Protein AF-A0A8T3LSQ1-F1 (afdb_monomer)

Foldseek 3Di:
DDDDDDDDDDDDDDDPPPPPPPPPPDPALLCVLVVLCVVVVDDLVRLCVVLVDDSQLNNCRNVVVCVSDPDVVVNLVSQQSSCVVSVHDSVVSSVSNVVVVVCVVVCVVVVDPDPPDPPDPPPPDPPPDVVVVVVVVVVVVVVVVVVVVVVVVVVLVPQWDKAWPPPVDLEEEDQDQKDKTKTFTAAQWWKWKQKPPRDIDIDTQHRRRIDMDMDGDDAAKMKMWIWTQDPPNRDIHPPTRIGIYHHYDPPPPPDPPPPPDPDDDDD

Secondary structure (DSSP, 8-state):
--PPP------------------PPPPPHHHHHHHHHHHHT--HHHHHHHH---HHHHHHHHTT-TTSSS-HHHHHHHHHHHHHHHT--HHHHHHHHHHHHHHHHHHHHHS-SPPSP-----TT-----HHHHHHHHHHHHHHHHHHHHHHHHHHTT-----EEEESSSSEEE--SSEEEEEEE-STTPEEEEE-GGG-EEEEE--TTSEEEEEEE--SEEEEEEEEEE-TTT-PBPSS-EEEEEEEPPPP-PPPP----PPP----

Solvent-accessible surface area (backbone atoms only — not comparable to full-atom values): 16013 Å² total; per-residue (Å²): 143,84,85,86,83,90,80,90,82,90,87,82,83,85,80,82,80,73,75,91,79,78,78,70,77,75,76,53,65,12,55,53,49,46,54,36,34,56,75,69,70,54,55,60,68,58,48,18,70,75,71,70,47,58,48,74,52,55,49,28,47,34,72,60,39,67,83,81,43,70,61,70,72,55,44,54,51,50,53,35,52,49,24,54,72,56,73,45,65,38,66,64,52,53,49,53,47,48,51,52,56,50,46,55,57,47,50,63,61,68,76,46,79,79,67,86,75,85,72,65,91,61,80,85,61,83,71,87,42,73,66,53,54,53,51,48,50,52,51,50,50,49,49,50,50,54,50,47,51,49,54,51,53,53,62,70,62,64,72,43,59,67,49,67,58,32,61,80,46,56,68,42,80,45,91,50,62,57,48,63,45,28,28,42,36,42,54,48,12,39,35,41,34,37,38,64,93,74,43,77,47,77,46,61,18,37,85,88,7,47,33,70,49,78,45,79,45,60,82,37,82,31,52,33,42,34,35,29,29,34,67,86,78,65,48,67,32,80,79,59,47,67,37,38,41,32,16,69,77,80,79,75,74,79,71,79,80,79,78,77,75,78,83,80,84,80,132

Mean predicted aligned error: 20.6 Å

Nearest PDB structures (foldseek):
  2yn3-assembly3_D  TM=8.734E-01  e=2.478E-04  Salmonella enterica subsp. enterica serovar Typhimurium str. LT2
  2yn3-assembly1_C  TM=8.116E-01  e=1.408E-03  Salmonella enterica subsp. enterica serovar Typhimurium str. LT2
  2yn3-assembly1_A  TM=8.166E-01  e=1.685E-03  Salmonella enterica subsp. enterica serovar Typhimurium str. LT2
  2yn5-assembly1_B  TM=8.141E-01  e=1.326E-03  Salmonella enterica subsp. enterica serovar Typhimurium str. LT2
  1t0p-assembly1_B  TM=6.242E-01  e=1.456E-02  Homo sapiens

Structure (mmCIF, N/CA/C/O backbone):
data_AF-A0A8T3LSQ1-F1
#
_entry.id   AF-A0A8T3LSQ1-F1
#
loop_
_atom_site.group_PDB
_atom_site.id
_atom_site.type_symbol
_atom_site.label_atom_id
_atom_site.label_alt_id
_atom_site.label_comp_id
_atom_site.label_asym_id
_atom_site.label_entity_id
_atom_site.label_seq_id
_atom_site.pdbx_PDB_ins_code
_atom_site.Cartn_x
_atom_site.Cartn_y
_atom_site.Cartn_z
_atom_site.occupancy
_atom_site.B_iso_or_equiv
_atom_site.auth_seq_id
_atom_site.auth_comp_id
_atom_site.auth_asym_id
_atom_site.auth_atom_id
_atom_site.pdbx_PDB_model_num
ATOM 1 N N . MET A 1 1 ? 74.981 57.215 -59.365 1.00 42.38 1 MET A N 1
ATOM 2 C CA . MET A 1 1 ? 75.296 55.789 -59.595 1.00 42.38 1 MET A CA 1
ATOM 3 C C . MET A 1 1 ? 73.975 55.065 -59.788 1.00 42.38 1 MET A C 1
ATOM 5 O O . MET A 1 1 ? 73.299 54.806 -58.805 1.00 42.38 1 MET A O 1
ATOM 9 N N . THR A 1 2 ? 73.555 54.828 -61.031 1.00 39.81 2 THR A N 1
ATOM 10 C CA . THR A 1 2 ? 72.230 54.256 -61.331 1.00 39.81 2 THR A CA 1
ATOM 11 C C . THR A 1 2 ? 72.430 53.139 -62.347 1.00 39.81 2 THR A C 1
ATOM 13 O O . THR A 1 2 ? 72.949 53.373 -63.438 1.00 39.81 2 THR A O 1
ATOM 16 N N . ALA A 1 3 ? 72.149 51.910 -61.914 1.00 47.56 3 ALA A N 1
ATOM 17 C CA . ALA A 1 3 ? 72.541 50.678 -62.583 1.00 47.56 3 ALA A CA 1
ATOM 18 C C . ALA A 1 3 ? 71.532 50.228 -63.646 1.00 47.56 3 ALA A C 1
ATOM 20 O O . ALA A 1 3 ? 70.349 50.560 -63.618 1.00 47.56 3 ALA A O 1
ATOM 21 N N . ARG A 1 4 ? 72.089 49.488 -64.603 1.00 47.72 4 ARG A N 1
ATOM 22 C CA . ARG A 1 4 ? 71.548 49.115 -65.904 1.00 47.72 4 ARG A CA 1
ATOM 23 C C . ARG A 1 4 ? 70.429 48.072 -65.870 1.00 47.72 4 ARG A C 1
ATOM 25 O O . ARG A 1 4 ? 70.308 47.236 -64.987 1.00 47.72 4 ARG A O 1
ATOM 32 N N . HIS A 1 5 ? 69.697 48.173 -66.965 1.00 45.03 5 HIS A N 1
ATOM 33 C CA . HIS A 1 5 ? 68.611 47.398 -67.537 1.00 45.03 5 HIS A CA 1
ATOM 34 C C . HIS A 1 5 ? 69.050 46.041 -68.146 1.00 45.03 5 HIS A C 1
ATOM 36 O O . HIS A 1 5 ? 70.221 45.885 -68.492 1.00 45.03 5 HIS A O 1
ATOM 42 N N . GLN A 1 6 ? 68.041 45.184 -68.413 1.00 48.50 6 GLN A N 1
ATOM 43 C CA . GLN A 1 6 ? 67.985 43.941 -69.228 1.00 48.50 6 GLN A CA 1
ATOM 44 C C . GLN A 1 6 ? 68.276 42.616 -68.475 1.00 48.50 6 GLN A C 1
ATOM 46 O O . GLN A 1 6 ? 69.183 42.578 -67.660 1.00 48.50 6 GLN A O 1
ATOM 51 N N . LEU A 1 7 ? 67.625 41.456 -68.686 1.00 46.00 7 LEU A N 1
ATOM 52 C CA . LEU A 1 7 ? 66.561 40.975 -69.591 1.00 46.00 7 LEU A CA 1
ATOM 53 C C . LEU A 1 7 ? 66.024 39.620 -69.045 1.00 46.00 7 LEU A C 1
ATOM 55 O O . LEU A 1 7 ? 66.806 38.780 -68.621 1.00 46.00 7 LEU A O 1
ATOM 59 N N . ARG A 1 8 ? 64.697 39.428 -69.116 1.00 40.84 8 ARG A N 1
ATOM 60 C CA . ARG A 1 8 ? 63.955 38.267 -69.675 1.00 40.84 8 ARG A CA 1
ATOM 61 C C . ARG A 1 8 ? 64.495 36.836 -69.445 1.00 40.84 8 ARG A C 1
ATOM 63 O O . ARG A 1 8 ? 65.536 36.476 -69.968 1.00 40.84 8 ARG A O 1
ATOM 70 N N . ILE A 1 9 ? 63.661 35.977 -68.847 1.00 51.84 9 ILE A N 1
ATOM 71 C CA . ILE A 1 9 ? 62.995 34.798 -69.457 1.00 51.84 9 ILE A CA 1
ATOM 72 C C . ILE A 1 9 ? 62.109 34.173 -68.369 1.00 51.84 9 ILE A C 1
ATOM 74 O O . ILE A 1 9 ? 62.581 33.748 -67.318 1.00 51.84 9 ILE A O 1
ATOM 78 N N . GLY A 1 10 ? 60.800 34.141 -68.621 1.00 45.06 10 GLY A N 1
ATOM 79 C CA . GLY A 1 10 ? 59.872 33.344 -67.832 1.00 45.06 10 GLY A CA 1
ATOM 80 C C . GLY A 1 10 ? 60.080 31.863 -68.123 1.00 45.06 10 GLY A C 1
ATOM 81 O O . GLY A 1 10 ? 60.212 31.486 -69.285 1.00 45.06 10 GLY A O 1
ATOM 82 N N . ASN A 1 11 ? 60.058 31.030 -67.085 1.00 46.19 11 ASN A N 1
ATOM 83 C CA . ASN A 1 11 ? 59.952 29.590 -67.263 1.00 46.19 11 ASN A CA 1
ATOM 84 C C . ASN A 1 11 ? 58.723 29.073 -66.514 1.00 46.19 11 ASN A C 1
ATOM 86 O O . ASN A 1 11 ? 58.686 28.963 -65.289 1.00 46.19 11 ASN A O 1
ATOM 90 N N . ARG A 1 12 ? 57.675 28.840 -67.301 1.00 45.22 12 ARG A N 1
ATOM 91 C CA . ARG A 1 12 ? 56.370 28.318 -66.916 1.00 45.22 12 ARG A CA 1
ATOM 92 C C . ARG A 1 12 ? 56.323 26.860 -67.390 1.00 45.22 12 ARG A C 1
ATOM 94 O O . ARG A 1 12 ? 56.417 26.627 -68.585 1.00 45.22 12 ARG A O 1
ATOM 101 N N . ARG A 1 13 ? 56.059 25.951 -66.440 1.00 45.72 13 ARG A N 1
ATOM 102 C CA . ARG A 1 13 ? 55.540 24.569 -66.577 1.00 45.72 13 ARG A CA 1
ATOM 103 C C . ARG A 1 13 ? 56.467 23.480 -67.142 1.00 45.72 13 ARG A C 1
ATOM 105 O O . ARG A 1 13 ? 56.628 23.359 -68.343 1.00 45.72 13 ARG A O 1
ATOM 112 N N . LEU A 1 14 ? 56.842 22.560 -66.251 1.00 55.62 14 LEU A N 1
ATOM 113 C CA . LEU A 1 14 ? 56.650 21.108 -66.394 1.00 55.62 14 LEU A CA 1
ATOM 114 C C . LEU A 1 14 ? 56.221 20.635 -64.985 1.00 55.62 14 LEU A C 1
ATOM 116 O O . LEU A 1 14 ? 57.032 20.588 -64.073 1.00 55.62 14 LEU A O 1
ATOM 120 N N . GLY A 1 15 ? 54.942 20.461 -64.659 1.00 41.44 15 GLY A N 1
ATOM 121 C CA . GLY A 1 15 ? 54.033 19.595 -65.395 1.00 41.44 15 GLY A CA 1
ATOM 122 C C . GLY A 1 15 ? 54.422 18.124 -65.228 1.00 41.44 15 GLY A C 1
ATOM 123 O O . GLY A 1 15 ? 54.352 17.384 -66.196 1.00 41.44 15 GLY A O 1
ATOM 124 N N . ARG A 1 16 ? 54.886 17.695 -64.042 1.00 48.12 16 ARG A N 1
ATOM 125 C CA . ARG A 1 16 ? 54.907 16.266 -63.708 1.00 48.12 16 ARG A CA 1
ATOM 126 C C . ARG A 1 16 ? 53.497 15.878 -63.280 1.00 48.12 16 ARG A C 1
ATOM 128 O O . ARG A 1 16 ? 53.179 15.835 -62.096 1.00 48.12 16 ARG A O 1
ATOM 135 N N . ASP A 1 17 ? 52.673 15.679 -64.296 1.00 46.66 17 ASP A N 1
ATOM 136 C CA . ASP A 1 17 ? 51.420 14.946 -64.243 1.00 46.66 17 ASP A CA 1
ATOM 137 C C . ASP A 1 17 ? 51.727 13.528 -63.740 1.00 46.66 17 ASP A C 1
ATOM 139 O O . ASP A 1 17 ? 52.097 12.630 -64.493 1.00 46.66 17 ASP A O 1
ATOM 143 N N . ARG A 1 18 ? 51.712 13.354 -62.416 1.00 48.84 18 ARG A N 1
ATOM 144 C CA . ARG A 1 18 ? 51.461 12.045 -61.823 1.00 48.84 18 ARG A CA 1
ATOM 145 C C . ARG A 1 18 ? 49.955 11.954 -61.699 1.00 48.84 18 ARG A C 1
ATOM 147 O O . ARG A 1 18 ? 49.401 12.278 -60.654 1.00 48.84 18 ARG A O 1
ATOM 154 N N . SER A 1 19 ? 49.326 11.569 -62.801 1.00 44.84 19 SER A N 1
ATOM 155 C CA . SER A 1 19 ? 47.993 10.989 -62.797 1.00 44.84 19 SER A CA 1
ATOM 156 C C . SER A 1 19 ? 47.925 9.942 -61.674 1.00 44.84 19 SER A C 1
ATOM 158 O O . SER A 1 19 ? 48.693 8.978 -61.711 1.00 44.84 19 SER A O 1
ATOM 160 N N . PRO A 1 20 ? 47.080 10.121 -60.644 1.00 45.84 20 PRO A N 1
ATOM 161 C CA . PRO A 1 20 ? 46.843 9.097 -59.639 1.00 45.84 20 PRO A CA 1
ATOM 162 C C . PRO A 1 20 ? 45.856 8.086 -60.234 1.00 45.84 20 PRO A C 1
ATOM 164 O O . PRO A 1 20 ? 44.673 8.096 -59.918 1.00 45.84 20 PRO A O 1
ATOM 167 N N . ILE A 1 21 ? 46.325 7.266 -61.173 1.00 50.22 21 ILE A N 1
ATOM 168 C CA . ILE A 1 21 ? 45.521 6.231 -61.832 1.00 50.22 21 ILE A CA 1
ATOM 169 C C . ILE A 1 21 ? 46.305 4.921 -61.747 1.00 50.22 21 ILE A C 1
ATOM 171 O O . ILE A 1 21 ? 46.842 4.464 -62.741 1.00 50.22 21 ILE A O 1
ATOM 175 N N . ASP A 1 22 ? 46.475 4.414 -60.524 1.00 42.81 22 ASP A N 1
ATOM 176 C CA . ASP A 1 22 ? 46.788 2.997 -60.241 1.00 42.81 22 ASP A CA 1
ATOM 177 C C . ASP A 1 22 ? 46.666 2.675 -58.736 1.00 42.81 22 ASP A C 1
ATOM 179 O O . ASP A 1 22 ? 47.344 1.806 -58.190 1.00 42.81 22 ASP A O 1
ATOM 183 N N . ALA A 1 23 ? 45.772 3.367 -58.021 1.00 44.09 23 ALA A N 1
ATOM 184 C CA . ALA A 1 23 ? 45.286 2.842 -56.752 1.00 44.09 23 ALA A CA 1
ATOM 185 C C . ALA A 1 23 ? 44.189 1.830 -57.092 1.00 44.09 23 ALA A C 1
ATOM 187 O O . ALA A 1 23 ? 43.014 2.188 -57.173 1.00 44.09 23 ALA A O 1
ATOM 188 N N . THR A 1 24 ? 44.571 0.576 -57.353 1.00 45.19 24 THR A N 1
ATOM 189 C CA . THR A 1 24 ? 43.626 -0.543 -57.252 1.00 45.19 24 THR A CA 1
ATOM 190 C C . THR A 1 24 ? 42.880 -0.355 -55.932 1.00 45.19 24 THR A C 1
ATOM 192 O O . THR A 1 24 ? 43.559 -0.190 -54.912 1.00 45.19 24 THR A O 1
ATOM 195 N N . PRO A 1 25 ? 41.536 -0.288 -55.918 1.00 55.34 25 PRO A N 1
ATOM 196 C CA . PRO A 1 25 ? 40.809 -0.101 -54.673 1.00 55.34 25 PRO A CA 1
ATOM 197 C C . PRO A 1 25 ? 41.255 -1.211 -53.728 1.00 55.34 25 PRO A C 1
ATOM 199 O O . PRO A 1 25 ? 41.135 -2.392 -54.060 1.00 55.34 25 PRO A O 1
ATOM 202 N N . ALA A 1 26 ? 41.864 -0.831 -52.603 1.00 69.06 26 ALA A N 1
ATOM 203 C CA . ALA A 1 26 ? 42.212 -1.789 -51.572 1.00 69.06 26 ALA A CA 1
ATOM 204 C C . ALA A 1 26 ? 40.921 -2.535 -51.228 1.00 69.06 26 ALA A C 1
ATOM 206 O O . ALA A 1 26 ? 39.911 -1.898 -50.928 1.00 69.06 26 ALA A O 1
ATOM 207 N N . THR A 1 27 ? 40.930 -3.863 -51.368 1.00 82.88 27 THR A N 1
ATOM 208 C CA . THR A 1 27 ? 39.755 -4.692 -51.090 1.00 82.88 27 THR A CA 1
ATOM 209 C C . THR A 1 27 ? 39.221 -4.327 -49.703 1.00 82.88 27 THR A C 1
ATOM 211 O O . THR A 1 27 ? 40.030 -4.192 -48.784 1.00 82.88 27 THR A O 1
ATOM 214 N N . PRO A 1 28 ? 37.911 -4.145 -49.507 1.00 88.81 28 PRO A N 1
ATOM 215 C CA . PRO A 1 28 ? 37.373 -3.870 -48.185 1.00 88.81 28 PRO A CA 1
ATOM 216 C C . PRO A 1 28 ? 37.751 -4.961 -47.176 1.00 88.81 28 PRO A C 1
ATOM 218 O O . PRO A 1 28 ? 37.919 -6.140 -47.528 1.00 88.81 28 PRO A O 1
ATOM 221 N N . VAL A 1 29 ? 37.896 -4.587 -45.907 1.00 92.38 29 VAL A N 1
ATOM 222 C CA . VAL A 1 29 ? 38.217 -5.531 -44.826 1.00 92.38 29 VAL A CA 1
ATOM 223 C C . VAL A 1 29 ? 37.175 -6.648 -44.745 1.00 92.38 29 VAL A C 1
ATOM 225 O O . VAL A 1 29 ? 37.555 -7.816 -44.644 1.00 92.38 29 VAL A O 1
ATOM 228 N N . GLY A 1 30 ? 35.886 -6.320 -44.867 1.00 93.12 30 GLY A N 1
ATOM 229 C CA . GLY A 1 30 ? 34.806 -7.309 -44.835 1.00 93.12 30 GLY A CA 1
ATOM 230 C C . GLY A 1 30 ? 34.882 -8.342 -45.964 1.00 93.12 30 GLY A C 1
ATOM 231 O O . GLY A 1 30 ? 34.850 -9.545 -45.707 1.00 93.12 30 GLY A O 1
ATOM 232 N N . GLU A 1 31 ? 35.129 -7.895 -47.197 1.00 93.44 31 GLU A N 1
ATOM 233 C CA . GLU A 1 31 ? 35.309 -8.789 -48.350 1.00 93.44 31 GLU A CA 1
ATOM 234 C C . GLU A 1 31 ? 36.553 -9.680 -48.181 1.00 93.44 31 GLU A C 1
ATOM 236 O O . GLU A 1 31 ? 36.535 -10.871 -48.495 1.00 93.44 31 GLU A O 1
ATOM 241 N N . THR A 1 32 ? 37.629 -9.138 -47.600 1.00 94.38 32 THR A N 1
ATOM 242 C CA . THR A 1 32 ? 38.846 -9.908 -47.294 1.00 94.38 32 THR A CA 1
ATOM 243 C C . THR A 1 32 ? 38.564 -11.033 -46.290 1.00 94.38 32 THR A C 1
ATOM 245 O O . THR A 1 32 ? 39.045 -12.156 -46.466 1.00 94.38 32 THR A O 1
ATOM 248 N N . LEU A 1 33 ? 37.766 -10.755 -45.253 1.00 96.44 33 LEU A N 1
ATOM 249 C CA . LEU A 1 33 ? 37.340 -11.747 -44.262 1.00 96.44 33 LEU A CA 1
ATOM 250 C C . LEU A 1 33 ? 36.457 -12.828 -44.888 1.00 96.44 33 LEU A C 1
ATOM 252 O O . LEU A 1 33 ? 36.704 -14.015 -44.668 1.00 96.44 33 LEU A O 1
ATOM 256 N N . GLN A 1 34 ? 35.478 -12.430 -45.700 1.00 96.50 34 GLN A N 1
ATOM 257 C CA . GLN A 1 34 ? 34.565 -13.351 -46.374 1.00 96.50 34 GLN A CA 1
ATOM 258 C C . GLN A 1 34 ? 35.327 -14.314 -47.291 1.00 96.50 34 GLN A C 1
ATOM 260 O O . GLN A 1 34 ? 35.194 -15.533 -47.171 1.00 96.50 34 GLN A O 1
ATOM 265 N N . LEU A 1 35 ? 36.215 -13.784 -48.137 1.00 95.62 35 LEU A N 1
ATOM 266 C CA . LEU A 1 35 ? 37.049 -14.587 -49.032 1.00 95.62 35 LEU A CA 1
ATOM 267 C C . LEU A 1 35 ? 37.971 -15.539 -48.262 1.00 95.62 35 LEU A C 1
ATOM 269 O O . LEU A 1 35 ? 38.175 -16.680 -48.680 1.00 95.62 35 LEU A O 1
ATOM 273 N N . ALA A 1 36 ? 38.539 -15.099 -47.138 1.00 96.19 36 ALA A N 1
ATOM 274 C CA . ALA A 1 36 ? 39.377 -15.952 -46.302 1.00 96.19 36 ALA A CA 1
ATOM 275 C C . ALA A 1 36 ? 38.565 -17.059 -45.610 1.00 96.19 36 ALA A C 1
ATOM 277 O O . ALA A 1 36 ? 39.028 -18.202 -45.543 1.00 96.19 36 ALA A O 1
ATOM 278 N N . ARG A 1 37 ? 37.336 -16.764 -45.164 1.00 97.50 37 ARG A N 1
ATOM 279 C CA . ARG A 1 37 ? 36.404 -17.764 -44.626 1.00 97.50 37 ARG A CA 1
ATOM 280 C C . ARG A 1 37 ? 36.047 -18.809 -45.680 1.00 97.50 37 ARG A C 1
ATOM 282 O O . ARG A 1 37 ? 36.146 -20.008 -45.402 1.00 97.50 37 ARG A O 1
ATOM 289 N N . ASP A 1 38 ? 35.705 -18.369 -46.885 1.00 96.25 38 ASP A N 1
ATOM 290 C CA . ASP A 1 38 ? 35.339 -19.255 -47.989 1.00 96.25 38 ASP A CA 1
ATOM 291 C C . ASP A 1 38 ? 36.527 -20.126 -48.429 1.00 96.25 38 ASP A C 1
ATOM 293 O O . ASP A 1 38 ? 36.376 -21.335 -48.604 1.00 96.25 38 ASP A O 1
ATOM 297 N N . ARG A 1 39 ? 37.744 -19.564 -48.493 1.00 95.94 39 ARG A N 1
ATOM 298 C CA . ARG A 1 39 ? 38.987 -20.325 -48.750 1.00 95.94 39 ARG A CA 1
ATOM 299 C C . ARG A 1 39 ? 39.290 -21.355 -47.668 1.00 95.94 39 ARG A C 1
ATOM 301 O O . ARG A 1 39 ? 39.815 -22.424 -47.969 1.00 95.94 39 ARG A O 1
ATOM 308 N N . LYS A 1 40 ? 38.964 -21.043 -46.413 1.00 95.62 40 LYS A N 1
ATOM 309 C CA . LYS A 1 40 ? 39.083 -21.977 -45.289 1.00 95.62 40 LYS A CA 1
ATOM 310 C C . LYS A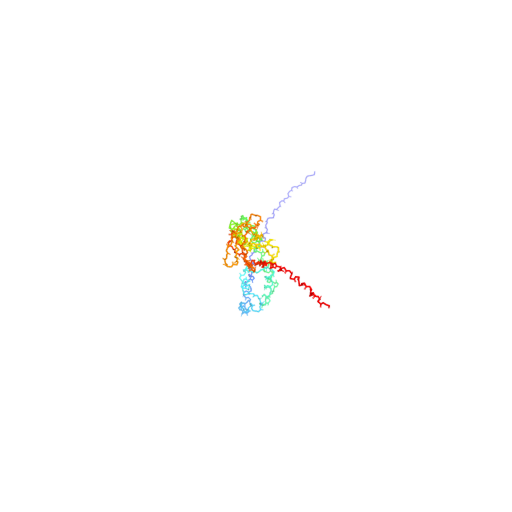 1 40 ? 37.978 -23.048 -45.300 1.00 95.62 40 LYS A C 1
ATOM 312 O O . LYS A 1 40 ? 38.099 -24.045 -44.590 1.00 95.62 40 LYS A O 1
ATOM 317 N N . GLY A 1 41 ? 36.924 -22.871 -46.102 1.00 95.75 41 GLY A N 1
ATOM 318 C CA . GLY A 1 41 ? 35.837 -23.837 -46.272 1.00 95.75 41 GLY A CA 1
ATOM 319 C C . GLY A 1 41 ? 34.960 -23.994 -45.029 1.00 95.75 41 GLY A C 1
ATOM 320 O O . GLY A 1 41 ? 34.507 -25.100 -44.730 1.00 95.75 41 GLY A O 1
ATOM 321 N N . VAL A 1 42 ? 34.761 -22.916 -44.264 1.00 96.25 42 VAL A N 1
ATOM 322 C CA . VAL A 1 42 ? 33.935 -22.924 -43.046 1.00 96.25 42 VAL A CA 1
ATOM 323 C C . VAL A 1 42 ? 32.729 -21.998 -43.187 1.00 96.25 42 VAL A C 1
ATOM 325 O O . VAL A 1 42 ? 32.812 -20.933 -43.793 1.00 96.25 42 VAL A O 1
ATOM 328 N N . ASP A 1 43 ? 31.598 -22.399 -42.611 1.00 96.62 43 ASP A N 1
ATOM 329 C CA . ASP A 1 43 ? 30.427 -21.532 -42.492 1.00 96.62 43 ASP A CA 1
ATOM 330 C C . ASP A 1 43 ? 30.524 -20.628 -41.248 1.00 96.62 43 ASP A C 1
ATOM 332 O O . ASP A 1 43 ? 31.377 -20.806 -40.367 1.00 96.62 43 ASP A O 1
ATOM 336 N N . LEU A 1 44 ? 29.638 -19.633 -41.171 1.00 96.25 44 LEU A N 1
ATOM 337 C CA . LEU A 1 44 ? 29.598 -18.695 -40.049 1.00 96.25 44 LEU A CA 1
ATOM 338 C C . LEU A 1 44 ? 29.237 -19.370 -38.712 1.00 96.25 44 LEU A C 1
ATOM 340 O O . LEU A 1 44 ? 29.703 -18.924 -37.667 1.00 96.25 44 LEU A O 1
ATOM 344 N N . PHE A 1 45 ? 28.460 -20.461 -38.718 1.00 96.50 45 PHE A N 1
ATOM 345 C CA . PHE A 1 45 ? 28.106 -21.207 -37.499 1.00 96.50 45 PHE A CA 1
ATOM 346 C C . PHE A 1 45 ? 29.323 -21.919 -36.895 1.00 96.50 45 PHE A C 1
ATOM 348 O O . PHE A 1 45 ? 29.541 -21.919 -35.679 1.00 96.50 45 PHE A O 1
ATOM 355 N N . ARG A 1 46 ? 30.156 -22.515 -37.749 1.00 96.38 46 ARG A N 1
ATOM 356 C CA . ARG A 1 46 ? 31.429 -23.130 -37.381 1.00 96.38 46 ARG A CA 1
ATOM 357 C C . ARG A 1 46 ? 32.416 -22.080 -36.890 1.00 96.38 46 ARG A C 1
ATOM 359 O O . ARG A 1 46 ? 33.039 -22.295 -35.850 1.00 96.38 46 ARG A O 1
ATOM 366 N N . ALA A 1 47 ? 32.502 -20.941 -37.574 1.00 96.94 47 ALA A N 1
ATOM 367 C CA . ALA A 1 47 ? 33.320 -19.817 -37.135 1.00 96.94 47 ALA A CA 1
ATOM 368 C C . ALA A 1 47 ? 32.869 -19.272 -35.765 1.00 96.94 47 ALA A C 1
ATOM 370 O O . ALA A 1 47 ? 33.714 -19.047 -34.899 1.00 96.94 47 ALA A O 1
ATOM 371 N N . GLU A 1 48 ? 31.563 -19.139 -35.511 1.00 97.62 48 GLU A N 1
ATOM 372 C CA . GLU A 1 48 ? 31.018 -18.726 -34.207 1.00 97.62 48 GLU A CA 1
ATOM 373 C C . GLU A 1 48 ? 31.413 -19.703 -33.096 1.00 97.62 48 GLU A C 1
ATOM 375 O O . GLU A 1 48 ? 31.895 -19.296 -32.034 1.00 97.62 48 GLU A O 1
ATOM 380 N N . ARG A 1 49 ? 31.258 -21.010 -33.333 1.00 97.31 49 ARG A N 1
ATOM 381 C CA . ARG A 1 49 ? 31.597 -22.032 -32.335 1.00 97.31 49 ARG A CA 1
ATOM 382 C C . ARG A 1 49 ? 33.081 -22.015 -31.979 1.00 97.31 49 ARG A C 1
ATOM 384 O O . ARG A 1 49 ? 33.412 -22.198 -30.803 1.00 97.31 49 ARG A O 1
ATOM 391 N N . ASP A 1 50 ? 33.945 -21.833 -32.970 1.00 96.69 50 ASP A N 1
ATOM 392 C CA . ASP A 1 50 ? 35.392 -21.933 -32.802 1.00 96.69 50 ASP A CA 1
ATOM 393 C C . ASP A 1 50 ? 35.989 -20.624 -32.238 1.00 96.69 50 ASP A C 1
ATOM 395 O O . ASP A 1 50 ? 36.859 -20.672 -31.373 1.00 96.69 50 ASP A O 1
ATOM 399 N N . THR A 1 51 ? 35.479 -19.456 -32.652 1.00 97.00 51 THR A N 1
ATOM 400 C CA . THR A 1 51 ? 35.965 -18.135 -32.194 1.00 97.00 51 THR A CA 1
ATOM 401 C C . THR A 1 51 ? 35.256 -17.603 -30.949 1.00 97.00 51 THR A C 1
ATOM 403 O O . THR A 1 51 ? 35.765 -16.688 -30.301 1.00 97.00 51 THR A O 1
ATOM 406 N N . LYS A 1 52 ? 34.079 -18.151 -30.616 1.00 97.31 52 LYS A N 1
ATOM 407 C CA . LYS A 1 52 ? 33.148 -17.650 -29.586 1.00 97.31 52 LYS A CA 1
ATOM 408 C C . LYS A 1 52 ? 32.590 -16.249 -29.863 1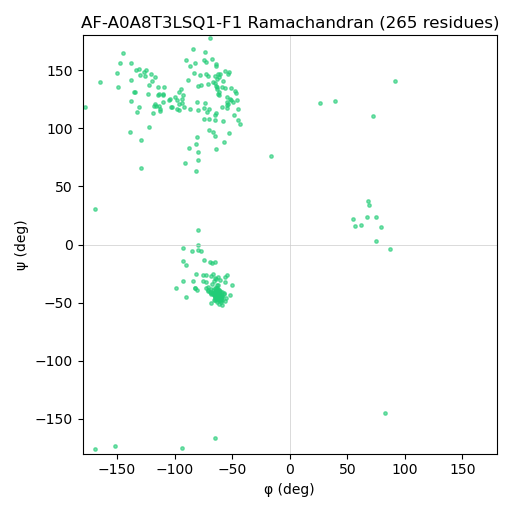.00 97.31 52 LYS A C 1
ATOM 410 O O . LYS A 1 52 ? 32.037 -15.617 -28.962 1.00 97.31 52 LYS A O 1
ATOM 415 N N . ILE A 1 53 ? 32.693 -15.772 -31.101 1.00 97.25 53 ILE A N 1
ATOM 416 C CA . ILE A 1 53 ? 32.084 -14.519 -31.552 1.00 97.25 53 ILE A CA 1
ATOM 417 C C . ILE A 1 53 ? 30.715 -14.848 -32.135 1.00 97.25 53 ILE A C 1
ATOM 419 O O . ILE A 1 53 ? 30.611 -15.717 -32.993 1.00 97.25 53 ILE A O 1
ATOM 423 N N . ARG A 1 54 ? 29.664 -14.152 -31.685 1.00 97.50 54 ARG A N 1
ATOM 424 C CA . ARG A 1 54 ? 28.302 -14.423 -32.166 1.00 97.50 54 ARG A CA 1
ATOM 425 C C . ARG A 1 54 ? 28.204 -14.277 -33.686 1.00 97.50 54 ARG A C 1
ATOM 427 O O . ARG A 1 54 ? 28.713 -13.295 -34.223 1.00 97.50 54 ARG A O 1
ATOM 434 N N . LEU A 1 55 ? 27.453 -15.162 -34.342 1.00 96.44 55 LEU A N 1
ATOM 435 C CA . LEU A 1 55 ? 27.298 -15.207 -35.802 1.00 96.44 55 LEU A CA 1
ATOM 436 C C . LEU A 1 55 ? 26.906 -13.851 -36.397 1.00 96.44 55 LEU A C 1
ATOM 438 O O . LEU A 1 55 ? 27.500 -13.416 -37.376 1.00 96.44 55 LEU A O 1
ATOM 442 N N . ARG A 1 56 ? 25.969 -13.138 -35.759 1.00 95.44 56 ARG A N 1
ATOM 443 C CA . ARG A 1 56 ? 25.539 -11.796 -36.197 1.00 95.44 56 ARG A CA 1
ATOM 444 C C . ARG A 1 56 ? 26.687 -10.785 -36.298 1.00 95.44 56 ARG A C 1
ATOM 446 O O . ARG A 1 56 ? 26.641 -9.904 -37.139 1.00 95.44 56 ARG A O 1
ATOM 453 N N . TYR A 1 57 ? 27.708 -10.907 -35.447 1.00 96.62 57 TYR A N 1
ATOM 454 C CA . TYR A 1 57 ? 28.866 -10.013 -35.463 1.00 96.62 57 TYR A CA 1
ATOM 455 C C . TYR A 1 57 ? 29.905 -10.445 -36.494 1.00 96.62 57 TYR A C 1
ATOM 457 O O . TYR A 1 57 ? 30.566 -9.591 -37.064 1.00 96.62 57 TYR A O 1
ATOM 465 N N . LEU A 1 58 ? 30.031 -11.748 -36.759 1.00 96.81 58 LEU A N 1
ATOM 466 C CA . LEU A 1 58 ? 30.863 -12.242 -37.857 1.00 96.81 58 LEU A CA 1
ATOM 467 C C . LEU A 1 58 ? 30.283 -11.828 -39.217 1.00 96.81 58 LEU A C 1
ATOM 469 O O . LEU A 1 58 ? 31.030 -11.335 -40.051 1.00 96.81 58 LEU A O 1
ATOM 473 N N . SER A 1 59 ? 28.959 -11.933 -39.393 1.00 95.88 59 SER A N 1
ATOM 474 C CA . SER A 1 59 ? 28.263 -11.416 -40.583 1.00 95.88 59 SER A CA 1
ATOM 475 C C . SER A 1 59 ? 28.490 -9.915 -40.734 1.00 95.88 59 SER A C 1
ATOM 477 O O . SER A 1 59 ? 29.007 -9.484 -41.750 1.00 95.88 59 SER A O 1
ATOM 479 N N . ALA A 1 60 ? 28.231 -9.124 -39.685 1.00 94.12 60 ALA A N 1
ATOM 480 C CA . ALA A 1 60 ? 28.421 -7.674 -39.739 1.00 94.12 60 ALA A CA 1
ATOM 481 C C . ALA A 1 60 ? 29.875 -7.252 -40.040 1.00 94.12 60 ALA A C 1
ATOM 483 O O . ALA A 1 60 ? 30.094 -6.217 -40.664 1.00 94.12 60 ALA A O 1
ATOM 484 N N . LEU A 1 61 ? 30.875 -8.042 -39.623 1.00 94.69 61 LEU A N 1
ATOM 485 C CA . LEU A 1 61 ? 32.275 -7.819 -39.998 1.00 94.69 61 LEU A CA 1
ATOM 486 C C . LEU A 1 61 ? 32.533 -8.104 -41.484 1.00 94.69 61 LEU A C 1
ATOM 488 O O . LEU A 1 61 ? 33.272 -7.348 -42.105 1.00 94.69 61 LEU A O 1
ATOM 492 N N . GLU A 1 62 ? 31.947 -9.163 -42.048 1.00 96.25 62 GLU A N 1
ATOM 493 C CA . GLU A 1 62 ? 32.068 -9.505 -43.476 1.00 96.25 62 GLU A CA 1
ATOM 494 C C . GLU A 1 62 ? 31.296 -8.523 -44.374 1.00 96.25 62 GLU A C 1
ATOM 496 O O . GLU A 1 62 ? 31.795 -8.118 -45.420 1.00 96.25 62 GLU A O 1
ATOM 501 N N . ASP A 1 63 ? 30.137 -8.052 -43.916 1.00 94.00 63 ASP A N 1
ATOM 502 C CA . ASP A 1 63 ? 29.276 -7.102 -44.630 1.00 94.00 63 ASP A CA 1
AT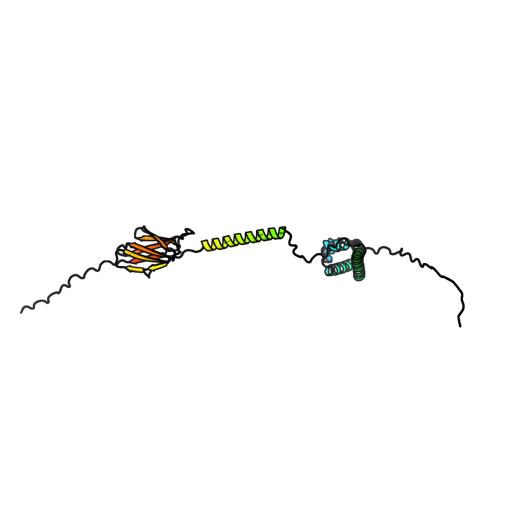OM 503 C C . ASP A 1 63 ? 29.761 -5.641 -44.510 1.00 94.00 63 ASP A C 1
ATOM 505 O O . ASP A 1 63 ? 29.145 -4.725 -45.052 1.00 94.00 63 ASP A O 1
ATOM 509 N N . SER A 1 64 ? 30.861 -5.392 -43.784 1.00 90.19 64 SER A N 1
ATOM 510 C CA . SER A 1 64 ? 31.349 -4.047 -43.416 1.00 90.19 64 SER A CA 1
ATOM 511 C C . SER A 1 64 ? 30.301 -3.174 -42.695 1.00 90.19 64 SER A C 1
ATOM 513 O O . SER A 1 64 ? 30.415 -1.948 -42.653 1.00 90.19 64 SER A O 1
ATOM 515 N N . ALA A 1 65 ? 29.289 -3.797 -42.082 1.00 88.62 65 ALA A N 1
ATOM 516 C CA . ALA A 1 65 ? 28.210 -3.149 -41.339 1.00 88.62 65 ALA A CA 1
ATOM 517 C C . ALA A 1 65 ? 28.666 -2.800 -39.909 1.00 88.62 65 ALA A C 1
ATOM 519 O O . ALA A 1 65 ? 28.175 -3.328 -38.908 1.00 88.62 65 ALA A O 1
ATOM 520 N N . TYR A 1 66 ? 29.660 -1.914 -39.796 1.00 85.94 66 TYR A N 1
ATOM 521 C CA . TYR A 1 66 ? 30.317 -1.604 -38.518 1.00 85.94 66 TYR A CA 1
ATOM 522 C C . TYR A 1 66 ? 29.401 -0.930 -37.477 1.00 85.94 66 TYR A C 1
ATOM 524 O O . TYR A 1 66 ? 29.745 -0.894 -36.296 1.00 85.94 66 TYR A O 1
ATOM 532 N N . GLU A 1 67 ? 28.248 -0.414 -37.897 1.00 85.38 67 GLU A N 1
ATOM 533 C CA . GLU A 1 67 ? 27.206 0.182 -37.051 1.00 85.38 67 GLU A CA 1
ATOM 534 C C . GLU A 1 67 ? 26.402 -0.840 -36.232 1.00 85.38 67 GLU A C 1
ATOM 536 O O . GLU A 1 67 ? 25.941 -0.516 -35.136 1.00 85.38 67 GLU A O 1
ATOM 541 N N . ASP A 1 68 ? 26.317 -2.086 -36.705 1.00 88.06 68 ASP A N 1
ATOM 542 C CA . ASP A 1 68 ? 25.645 -3.193 -36.010 1.00 88.06 68 ASP A CA 1
ATOM 543 C C . ASP A 1 68 ? 26.556 -3.902 -34.992 1.00 88.06 68 ASP A C 1
ATOM 545 O O . ASP A 1 68 ? 26.137 -4.796 -34.238 1.00 88.06 68 ASP A O 1
ATOM 549 N N . LEU A 1 69 ? 27.831 -3.511 -34.952 1.00 89.12 69 LEU A N 1
ATOM 550 C CA . LEU A 1 69 ? 28.808 -4.054 -34.023 1.00 89.12 69 LEU A CA 1
ATOM 551 C C . LEU A 1 69 ? 28.719 -3.369 -32.646 1.00 89.12 69 LEU A C 1
ATOM 553 O O . LEU A 1 69 ? 28.261 -2.234 -32.520 1.00 89.12 69 LEU A O 1
ATOM 557 N N . PRO A 1 70 ? 29.166 -4.043 -31.568 1.00 88.19 70 PRO 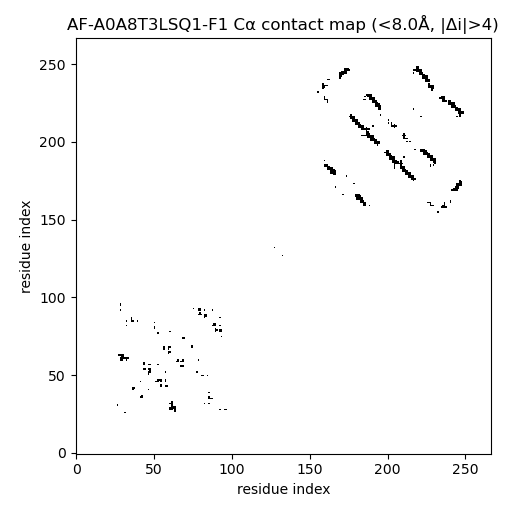A N 1
ATOM 558 C CA . PRO A 1 70 ? 29.287 -3.428 -30.246 1.00 88.19 70 PRO A CA 1
ATOM 559 C C . PRO A 1 70 ? 30.336 -2.303 -30.213 1.00 88.19 70 PRO A C 1
ATOM 561 O O . PRO A 1 70 ? 30.818 -1.831 -31.238 1.00 88.19 70 PRO A O 1
ATOM 564 N N . SER A 1 71 ? 30.735 -1.866 -29.010 1.00 89.56 71 SER A N 1
ATOM 565 C CA . SER A 1 71 ? 31.717 -0.781 -28.892 1.00 89.56 71 SER A CA 1
ATOM 566 C C . SER A 1 71 ? 33.005 -1.072 -29.696 1.00 89.56 71 SER A C 1
ATOM 568 O O . SER A 1 71 ? 33.440 -2.227 -29.752 1.00 89.56 71 SER A O 1
ATOM 570 N N . PRO A 1 72 ? 33.674 -0.043 -30.258 1.00 86.19 72 PRO A N 1
ATOM 571 C CA . PRO A 1 72 ? 34.862 -0.222 -31.103 1.00 86.19 72 PRO A CA 1
ATOM 572 C C . PRO A 1 72 ? 35.993 -1.039 -30.457 1.00 86.19 72 PRO A C 1
ATOM 574 O O . PRO A 1 72 ? 36.785 -1.678 -31.147 1.00 86.19 72 PRO A O 1
ATOM 577 N N . VAL A 1 73 ? 36.061 -1.048 -29.121 1.00 86.81 73 VAL A N 1
ATOM 578 C CA . VAL A 1 73 ? 37.017 -1.854 -28.350 1.00 86.81 73 VAL A CA 1
ATOM 579 C C . VAL A 1 73 ? 36.751 -3.352 -28.530 1.00 86.81 73 VAL A C 1
ATOM 581 O O . VAL A 1 73 ? 37.690 -4.116 -28.753 1.00 86.81 73 VAL A O 1
ATOM 584 N N . TYR A 1 74 ? 35.483 -3.771 -28.480 1.00 88.50 74 TYR A N 1
ATOM 585 C CA . TYR A 1 74 ? 35.093 -5.160 -28.724 1.00 88.50 74 TYR A CA 1
ATOM 586 C C . TYR A 1 74 ? 35.244 -5.532 -30.197 1.00 88.50 74 TYR A C 1
ATOM 588 O O . TYR A 1 74 ? 35.774 -6.600 -30.487 1.00 88.50 74 TYR A O 1
ATOM 596 N N . THR A 1 75 ? 34.881 -4.632 -31.115 1.00 93.00 75 THR A N 1
ATOM 597 C CA . THR A 1 75 ? 35.065 -4.828 -32.562 1.00 93.00 75 THR A CA 1
ATOM 598 C C . THR A 1 75 ? 36.517 -5.122 -32.915 1.00 93.00 75 THR A C 1
ATOM 600 O O . THR A 1 75 ? 36.795 -6.104 -33.597 1.00 93.00 75 THR A O 1
ATOM 603 N N . LYS A 1 76 ? 37.462 -4.351 -32.363 1.00 94.38 76 LYS A N 1
ATOM 604 C CA . LYS A 1 76 ? 38.900 -4.599 -32.526 1.00 94.38 76 LYS A CA 1
ATOM 605 C C . LYS A 1 76 ? 39.306 -6.000 -32.051 1.00 94.38 76 LYS A C 1
ATOM 607 O O . LYS A 1 76 ? 40.112 -6.669 -32.694 1.00 94.38 76 LYS A O 1
ATOM 612 N N . GLY A 1 77 ? 38.760 -6.442 -30.917 1.00 94.75 77 GLY A N 1
ATOM 613 C CA . GLY A 1 77 ? 39.001 -7.780 -30.375 1.00 94.75 77 GLY A CA 1
ATOM 614 C C . GLY A 1 77 ? 38.434 -8.890 -31.263 1.00 94.75 77 GLY A C 1
ATOM 615 O O . GLY A 1 77 ? 39.117 -9.883 -31.508 1.00 94.75 77 GLY A O 1
ATOM 616 N N . PHE A 1 78 ? 37.217 -8.705 -31.780 1.00 96.50 78 PHE A N 1
ATOM 617 C CA . PHE A 1 78 ? 36.569 -9.649 -32.690 1.00 96.50 78 PHE A CA 1
ATOM 618 C C . PHE A 1 78 ? 37.308 -9.753 -34.017 1.00 96.50 78 PHE A C 1
ATOM 620 O O . PHE A 1 78 ? 37.622 -10.862 -34.435 1.00 96.50 78 PHE A O 1
ATOM 627 N N . LEU A 1 79 ? 37.659 -8.617 -34.622 1.00 96.31 79 LEU A N 1
ATOM 628 C CA . LEU A 1 79 ? 38.396 -8.563 -35.879 1.00 96.31 79 LEU A CA 1
ATOM 629 C C . LEU A 1 79 ? 39.753 -9.266 -35.758 1.00 96.31 79 LEU A C 1
ATOM 631 O O . LEU A 1 79 ? 40.085 -10.107 -36.587 1.00 96.31 79 LEU A O 1
ATOM 635 N N . ARG A 1 80 ? 40.495 -9.017 -34.671 1.00 97.00 80 ARG A N 1
ATOM 636 C CA . ARG A 1 80 ? 41.761 -9.711 -34.397 1.00 97.00 80 ARG A CA 1
ATOM 637 C C . ARG A 1 80 ? 41.583 -11.220 -34.232 1.00 97.00 80 ARG A C 1
ATOM 639 O O . ARG A 1 80 ? 42.316 -11.989 -34.843 1.00 97.00 80 ARG A O 1
ATOM 646 N N . ASN A 1 81 ? 40.647 -11.650 -33.386 1.00 97.50 81 ASN A N 1
ATOM 647 C CA . ASN A 1 81 ? 40.413 -13.074 -33.131 1.00 97.50 81 ASN A CA 1
ATOM 648 C C . ASN A 1 81 ? 39.955 -13.792 -34.411 1.00 97.50 81 ASN A C 1
ATOM 650 O O . ASN A 1 81 ? 40.422 -14.887 -34.720 1.00 97.50 81 ASN A O 1
ATOM 654 N N . TYR A 1 82 ? 39.101 -13.143 -35.201 1.00 97.75 82 TYR A N 1
ATOM 655 C CA . TYR A 1 82 ? 38.615 -13.710 -36.446 1.00 97.75 82 TYR A CA 1
ATOM 656 C C . TYR A 1 82 ? 39.699 -13.760 -37.532 1.00 97.75 82 TYR A C 1
ATOM 658 O O . TYR A 1 82 ? 39.834 -14.786 -38.191 1.00 97.75 82 TYR A O 1
ATOM 666 N N . ALA A 1 83 ? 40.549 -12.734 -37.645 1.00 97.19 83 ALA A N 1
ATOM 667 C CA . ALA A 1 83 ? 41.717 -12.749 -38.526 1.00 97.19 83 ALA A CA 1
ATOM 668 C C . ALA A 1 83 ? 42.678 -13.900 -38.185 1.00 97.19 83 ALA A C 1
ATOM 670 O O . ALA A 1 83 ? 43.034 -14.681 -39.067 1.00 97.19 83 ALA A O 1
ATOM 671 N N . ILE A 1 84 ? 43.011 -14.076 -36.897 1.00 97.19 84 ILE A N 1
ATOM 672 C CA . ILE A 1 84 ? 43.840 -15.197 -36.420 1.00 97.19 84 ILE A CA 1
ATOM 673 C C . ILE A 1 84 ? 43.189 -16.534 -36.773 1.00 97.19 84 ILE A C 1
ATOM 675 O O . ILE A 1 84 ? 43.855 -17.435 -37.281 1.00 97.19 84 ILE A O 1
ATOM 679 N N . TYR A 1 85 ? 41.880 -16.667 -36.539 1.00 97.56 85 TYR A N 1
ATOM 680 C CA . TYR A 1 85 ? 41.149 -17.871 -36.908 1.00 97.56 85 TYR A CA 1
ATOM 681 C C . TYR A 1 85 ? 41.249 -18.141 -38.411 1.00 97.56 85 TYR A C 1
ATOM 683 O O . TYR A 1 85 ? 41.503 -19.277 -38.797 1.00 97.56 85 TYR A O 1
ATOM 691 N N . LEU A 1 86 ? 41.085 -17.134 -39.265 1.00 96.81 86 LEU A N 1
ATOM 692 C CA . LEU A 1 86 ? 41.138 -17.279 -40.721 1.00 96.81 86 LEU A CA 1
ATOM 693 C C . LEU A 1 86 ? 42.562 -17.405 -41.291 1.00 96.81 86 LEU A C 1
ATOM 695 O O . LEU A 1 86 ? 42.707 -17.685 -42.478 1.00 96.81 86 LEU A O 1
ATOM 699 N N . GLY A 1 87 ? 43.601 -17.261 -40.461 1.00 94.44 87 GLY A N 1
ATOM 700 C CA . GLY A 1 87 ? 44.999 -17.310 -40.895 1.00 94.44 87 GLY A CA 1
ATOM 701 C C . GLY A 1 87 ? 45.456 -16.043 -41.624 1.00 94.44 87 GLY A C 1
ATOM 702 O O . GLY A 1 87 ? 46.382 -16.103 -42.429 1.00 94.44 87 GLY A O 1
ATOM 703 N N . LEU A 1 88 ? 44.789 -14.917 -41.368 1.00 95.31 88 LEU A N 1
ATOM 704 C CA . LEU A 1 88 ? 45.162 -13.594 -41.862 1.00 95.31 88 LEU A CA 1
ATOM 705 C C . LEU A 1 88 ? 46.099 -12.895 -40.871 1.00 95.31 88 LEU A C 1
ATOM 707 O O . LEU A 1 88 ? 46.100 -13.215 -39.680 1.00 95.31 88 LEU A O 1
ATOM 711 N N . ASP A 1 89 ? 46.854 -11.907 -41.354 1.00 95.56 89 ASP A N 1
ATOM 712 C CA . ASP A 1 89 ? 47.630 -11.020 -40.487 1.00 95.56 89 ASP A CA 1
ATOM 713 C C . ASP A 1 89 ? 46.677 -10.069 -39.735 1.00 95.56 89 ASP A C 1
ATOM 715 O O . ASP A 1 89 ? 46.001 -9.248 -40.365 1.00 95.56 89 ASP A O 1
ATOM 719 N N . PRO A 1 90 ? 46.566 -10.179 -38.397 1.00 93.25 90 PRO A N 1
ATOM 720 C CA . PRO A 1 90 ? 45.651 -9.348 -37.633 1.00 93.25 90 PRO A CA 1
ATOM 721 C C . PRO A 1 90 ? 46.062 -7.876 -37.595 1.00 93.25 90 PRO A C 1
ATOM 723 O O . PRO A 1 90 ? 45.186 -7.037 -37.399 1.00 93.25 90 PRO A O 1
ATOM 726 N N . ASP A 1 91 ? 47.346 -7.540 -37.720 1.00 93.06 91 ASP A N 1
ATOM 727 C CA . ASP A 1 91 ? 47.788 -6.152 -37.586 1.00 93.06 91 ASP A CA 1
ATOM 728 C C . ASP A 1 91 ? 47.546 -5.366 -38.886 1.00 93.06 91 ASP A C 1
ATOM 730 O O . ASP A 1 91 ? 47.005 -4.261 -38.806 1.00 93.06 91 ASP A O 1
ATOM 734 N N . ASP A 1 92 ? 47.777 -5.978 -40.058 1.00 92.25 92 ASP A N 1
ATOM 735 C CA . ASP A 1 92 ? 47.380 -5.429 -41.374 1.00 92.25 92 ASP A CA 1
ATOM 736 C C . ASP A 1 92 ? 45.872 -5.145 -41.431 1.00 92.25 92 ASP A C 1
ATOM 738 O O . ASP A 1 92 ? 45.422 -4.052 -41.784 1.00 92.25 92 ASP A O 1
ATOM 742 N N . LEU A 1 93 ? 45.065 -6.120 -41.006 1.00 93.25 93 LEU A N 1
ATOM 743 C CA . LEU A 1 93 ? 43.611 -6.015 -41.078 1.00 93.25 93 LEU A CA 1
ATOM 744 C C . LEU A 1 93 ? 43.056 -4.935 -40.134 1.00 93.25 93 LEU A C 1
ATOM 746 O O . LEU A 1 93 ? 42.077 -4.260 -40.451 1.00 93.25 93 LEU A O 1
ATOM 750 N N . LEU A 1 94 ? 43.689 -4.754 -38.972 1.00 93.62 94 LEU A N 1
ATOM 751 C CA . LEU A 1 94 ? 43.336 -3.710 -38.009 1.00 93.62 94 LEU A CA 1
ATOM 752 C C . LEU A 1 94 ? 43.746 -2.306 -38.463 1.00 93.62 94 LEU A C 1
ATOM 754 O O . LEU A 1 94 ? 43.081 -1.339 -38.080 1.00 93.62 94 LEU A O 1
ATOM 758 N N . GLU A 1 95 ? 44.842 -2.184 -39.209 1.00 92.38 95 GLU A N 1
ATOM 759 C CA . GLU A 1 95 ? 45.275 -0.926 -39.820 1.00 92.38 95 GLU A CA 1
ATOM 760 C C . GLU A 1 95 ? 44.306 -0.519 -40.931 1.00 92.38 95 GLU A C 1
ATOM 762 O O . GLU A 1 95 ? 43.707 0.552 -40.852 1.00 92.38 95 GLU A O 1
ATOM 767 N N . ARG A 1 96 ? 44.001 -1.436 -41.853 1.00 90.69 96 ARG A N 1
ATOM 768 C CA . ARG A 1 96 ? 43.025 -1.206 -42.930 1.00 90.69 96 ARG A CA 1
ATOM 769 C C . ARG A 1 96 ? 41.633 -0.861 -42.409 1.00 90.69 96 ARG A C 1
ATOM 771 O O . ARG A 1 96 ? 40.995 0.056 -42.914 1.00 90.69 96 ARG A O 1
ATOM 778 N N . TRP A 1 97 ? 41.178 -1.535 -41.353 1.00 92.44 97 TRP A N 1
ATOM 779 C CA . TRP A 1 97 ? 39.904 -1.206 -40.707 1.00 92.44 97 TRP A CA 1
ATOM 780 C C . TRP A 1 97 ? 39.901 0.208 -40.114 1.00 92.44 97 TRP A C 1
ATOM 782 O O . TRP A 1 97 ? 38.897 0.919 -40.187 1.00 92.44 97 TRP A O 1
ATOM 792 N N . ARG A 1 98 ? 41.025 0.648 -39.534 1.00 90.75 98 ARG A N 1
ATOM 793 C CA . ARG A 1 98 ? 41.155 2.013 -39.009 1.00 90.75 98 ARG A CA 1
ATOM 794 C C . ARG A 1 98 ? 41.084 3.042 -40.131 1.00 90.75 98 ARG A C 1
ATOM 796 O O . ARG A 1 98 ? 40.371 4.031 -39.969 1.00 90.75 98 ARG A O 1
ATOM 803 N N . ASP A 1 99 ? 41.775 2.789 -41.236 1.00 88.88 99 ASP A N 1
ATOM 804 C CA . ASP A 1 99 ? 41.791 3.673 -42.401 1.00 88.88 99 ASP A CA 1
ATOM 805 C C . ASP A 1 99 ? 40.400 3.776 -43.043 1.00 88.88 99 ASP A C 1
ATOM 807 O O . ASP A 1 99 ? 39.953 4.873 -43.377 1.00 88.88 99 ASP A O 1
ATOM 811 N N . GLU A 1 100 ? 39.658 2.665 -43.132 1.00 87.62 100 GLU A N 1
ATOM 812 C CA . GLU A 1 100 ? 38.254 2.662 -43.566 1.00 87.62 100 GLU A CA 1
ATOM 813 C C . GLU A 1 100 ? 37.375 3.515 -42.640 1.00 87.62 100 GLU A C 1
ATOM 815 O O . GLU A 1 100 ? 36.630 4.378 -43.108 1.00 87.62 100 GLU A O 1
ATOM 820 N N . MET A 1 101 ? 37.494 3.344 -41.319 1.00 85.19 101 MET A N 1
ATOM 821 C CA . MET A 1 101 ? 36.733 4.145 -40.355 1.00 85.19 101 MET A CA 1
ATOM 822 C C . MET A 1 101 ? 37.082 5.639 -40.413 1.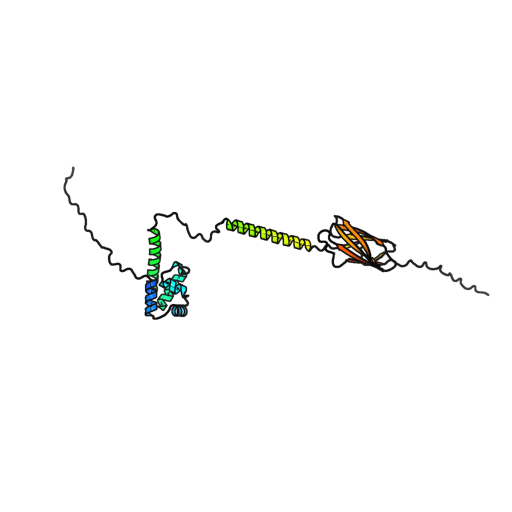00 85.19 101 MET A C 1
ATOM 824 O O . MET A 1 101 ? 36.204 6.487 -40.239 1.00 85.19 101 MET A O 1
ATOM 828 N N . GLU A 1 102 ? 38.351 5.987 -40.624 1.00 83.25 102 GLU A N 1
ATOM 829 C CA . GLU A 1 102 ? 38.796 7.377 -40.749 1.00 83.25 102 GLU A CA 1
ATOM 830 C C . GLU A 1 102 ? 38.367 7.996 -42.084 1.00 83.25 102 GLU A C 1
ATOM 832 O O . GLU A 1 102 ? 37.945 9.154 -42.111 1.00 83.25 102 GLU A O 1
ATOM 837 N N . SER A 1 103 ? 38.385 7.216 -43.166 1.00 78.62 103 SER A N 1
ATOM 838 C CA . SER A 1 103 ? 37.881 7.604 -44.484 1.00 78.62 103 SER A CA 1
ATOM 839 C C . SER A 1 103 ? 36.378 7.881 -44.454 1.00 78.62 103 SER A C 1
ATOM 841 O O . SER A 1 103 ? 35.955 8.945 -44.901 1.00 78.62 103 SER A O 1
ATOM 843 N N . VAL A 1 104 ? 35.572 7.010 -43.832 1.00 72.38 104 VAL A N 1
ATOM 844 C CA . VAL A 1 104 ? 34.123 7.234 -43.652 1.00 72.38 104 VAL A CA 1
ATOM 845 C C . VAL A 1 104 ? 33.873 8.518 -42.856 1.00 72.38 104 VAL A C 1
ATOM 847 O O . VAL A 1 104 ? 33.106 9.380 -43.284 1.00 72.38 104 VAL A O 1
ATOM 850 N N . ARG A 1 105 ? 34.609 8.722 -41.755 1.00 71.88 105 ARG A N 1
ATOM 851 C CA . ARG A 1 105 ? 34.518 9.947 -40.938 1.00 71.88 105 ARG A CA 1
ATOM 852 C C . ARG A 1 105 ? 34.983 11.207 -41.665 1.00 71.88 105 ARG A C 1
ATOM 854 O O . ARG A 1 105 ? 34.495 12.294 -41.364 1.00 71.88 105 ARG A O 1
ATOM 861 N N . SER A 1 106 ? 35.946 11.089 -42.573 1.00 68.56 106 SER A N 1
ATOM 862 C CA . SER A 1 106 ? 36.490 12.210 -43.346 1.00 68.56 106 SER A CA 1
ATOM 863 C C . SER A 1 106 ? 35.610 12.546 -44.549 1.00 68.56 106 SER A C 1
ATOM 865 O O . SER A 1 106 ? 35.386 13.720 -44.826 1.00 68.56 106 SER A O 1
ATOM 867 N N . SER A 1 107 ? 35.039 11.536 -45.207 1.00 61.78 107 SER A N 1
ATOM 868 C CA . SER A 1 107 ? 34.056 11.684 -46.283 1.00 61.78 107 SER A CA 1
ATOM 869 C C . SER A 1 107 ? 32.782 12.363 -45.770 1.00 61.78 107 SER A C 1
ATOM 871 O O . SER A 1 107 ? 32.298 13.318 -46.377 1.00 61.78 107 SER A O 1
ATOM 873 N N . GLU A 1 108 ? 32.328 11.998 -44.568 1.00 57.16 108 GLU A N 1
ATOM 874 C CA . GLU A 1 108 ? 31.212 12.666 -43.889 1.00 57.16 108 GLU A CA 1
ATOM 875 C C . GLU A 1 108 ? 31.533 14.117 -43.473 1.00 57.16 108 GLU A C 1
ATOM 877 O O . GLU A 1 108 ? 30.643 14.962 -43.408 1.00 57.16 108 GLU A O 1
ATOM 882 N N . ARG A 1 109 ? 32.817 14.456 -43.265 1.00 53.34 109 ARG A N 1
ATOM 883 C CA . ARG A 1 109 ? 33.274 15.838 -43.013 1.00 53.34 109 ARG A CA 1
ATOM 884 C C . ARG A 1 109 ? 33.435 16.682 -44.284 1.00 53.34 109 ARG A C 1
ATOM 886 O O . ARG A 1 109 ? 33.366 17.903 -44.183 1.00 53.34 109 ARG A O 1
ATOM 893 N N . ILE A 1 110 ? 33.671 16.071 -45.450 1.00 55.28 110 ILE A N 1
ATOM 894 C CA . ILE A 1 110 ? 33.892 16.774 -46.731 1.00 55.28 110 ILE A CA 1
ATOM 895 C C . ILE A 1 110 ? 32.583 16.937 -47.525 1.00 55.28 110 ILE A C 1
ATOM 897 O O . ILE A 1 110 ? 32.403 17.951 -48.196 1.00 55.28 110 ILE A O 1
ATOM 901 N N . ALA A 1 111 ? 31.635 16.000 -47.417 1.00 51.56 111 ALA A N 1
ATOM 902 C CA . ALA A 1 111 ? 30.363 16.023 -48.151 1.00 51.56 111 ALA A CA 1
ATOM 903 C C . ALA A 1 111 ? 29.287 16.961 -47.558 1.00 51.56 111 ALA A C 1
ATOM 905 O O . ALA A 1 111 ? 28.124 16.903 -47.956 1.00 51.56 111 ALA A O 1
ATOM 906 N N . VAL A 1 112 ? 29.651 17.838 -46.617 1.00 45.88 112 VAL A N 1
ATOM 907 C CA . VAL A 1 112 ? 28.698 18.649 -45.854 1.00 45.88 112 VAL A CA 1
ATOM 908 C C . VAL A 1 112 ? 29.088 20.134 -45.882 1.00 45.88 112 VAL A C 1
ATOM 910 O O . VAL A 1 112 ? 29.757 20.649 -44.990 1.00 45.88 112 VAL A O 1
ATOM 913 N N . ALA A 1 113 ? 28.579 20.872 -46.877 1.00 53.28 113 ALA A N 1
ATOM 914 C CA . ALA A 1 113 ? 27.963 22.154 -46.532 1.00 53.28 113 ALA A CA 1
ATOM 915 C C . ALA A 1 113 ? 26.791 21.807 -45.600 1.00 53.28 113 ALA A C 1
ATOM 917 O O . ALA A 1 113 ? 26.039 20.893 -45.942 1.00 53.28 113 ALA A O 1
ATOM 918 N N . PRO A 1 114 ? 26.657 22.434 -44.421 1.00 50.91 114 PRO A N 1
ATOM 919 C CA . PRO A 1 114 ? 25.764 21.935 -43.388 1.00 50.91 114 PRO A CA 1
ATOM 920 C C . PRO A 1 114 ? 24.325 21.872 -43.923 1.00 50.91 114 PRO A C 1
ATOM 922 O O . PRO A 1 114 ? 23.756 22.927 -44.208 1.00 50.91 114 PRO A O 1
ATOM 925 N N . PRO A 1 115 ? 23.670 20.695 -43.990 1.00 60.41 115 PRO A N 1
ATOM 926 C CA . PRO A 1 115 ? 22.290 20.677 -43.559 1.00 60.41 115 PRO A CA 1
ATOM 927 C C . PRO A 1 115 ? 22.306 21.102 -42.080 1.00 60.41 115 PRO A C 1
ATOM 929 O O . PRO A 1 115 ? 23.286 20.832 -41.373 1.00 60.41 115 PRO A O 1
ATOM 932 N N . PRO A 1 116 ? 21.282 21.815 -41.588 1.00 48.81 116 PRO A N 1
ATOM 933 C CA . PRO A 1 116 ? 21.210 22.135 -40.168 1.00 48.81 116 PRO A CA 1
ATOM 934 C C . PRO A 1 116 ? 21.449 20.852 -39.356 1.00 48.81 116 PRO A C 1
ATOM 936 O O . PRO A 1 116 ? 20.786 19.840 -39.571 1.00 48.81 116 PRO A O 1
ATOM 939 N N . MET A 1 117 ? 22.468 20.885 -38.494 1.00 43.66 117 MET A N 1
ATOM 940 C CA . MET A 1 117 ? 22.936 19.747 -37.699 1.00 43.66 117 MET A CA 1
ATOM 941 C C . MET A 1 117 ? 21.767 19.023 -37.002 1.00 43.66 117 MET A C 1
ATOM 943 O O . MET A 1 117 ? 21.048 19.676 -36.241 1.00 43.66 117 MET A O 1
ATOM 947 N N . PRO A 1 118 ? 21.655 17.683 -37.052 1.00 44.09 118 PRO A N 1
ATOM 948 C CA . PRO A 1 118 ? 21.305 16.937 -35.862 1.00 44.09 118 PRO A CA 1
ATOM 949 C C . PRO A 1 118 ? 22.590 16.796 -35.042 1.00 44.09 118 PRO A C 1
ATOM 951 O O . PRO A 1 118 ? 23.428 15.921 -35.247 1.00 44.09 118 PRO A O 1
ATOM 954 N N . ILE A 1 119 ? 22.760 17.754 -34.138 1.00 52.22 119 ILE A N 1
ATOM 955 C CA . ILE A 1 119 ? 23.716 17.735 -33.033 1.00 52.22 119 ILE A CA 1
ATOM 956 C C . ILE A 1 119 ? 23.613 16.370 -32.345 1.00 52.22 119 ILE A C 1
ATOM 958 O O . ILE A 1 119 ? 22.498 15.974 -32.030 1.00 52.22 119 ILE A O 1
ATOM 962 N N . ALA A 1 120 ? 24.763 15.711 -32.134 1.00 52.94 120 ALA A N 1
ATOM 963 C CA . ALA A 1 120 ? 25.042 14.616 -31.197 1.00 52.94 120 ALA A CA 1
ATOM 964 C C . ALA A 1 120 ? 23.845 13.739 -30.810 1.00 52.94 120 ALA A C 1
ATOM 966 O O . ALA A 1 120 ? 22.950 14.244 -30.144 1.00 52.94 120 ALA A O 1
ATOM 967 N N . ALA A 1 121 ? 23.897 12.418 -31.052 1.00 55.00 121 ALA A N 1
ATOM 968 C CA . ALA A 1 121 ? 23.054 11.471 -30.314 1.00 55.00 121 ALA A CA 1
ATOM 969 C C . ALA A 1 121 ? 23.078 11.878 -28.825 1.00 55.00 121 ALA A C 1
ATOM 971 O O . ALA A 1 121 ? 24.120 11.740 -28.169 1.00 55.00 121 ALA A O 1
ATOM 972 N N . PRO A 1 122 ? 22.009 12.510 -28.303 1.00 46.72 122 PRO A N 1
ATOM 973 C CA . PRO A 1 122 ? 22.094 13.157 -27.015 1.00 46.72 122 PRO A CA 1
ATOM 974 C C . PRO A 1 122 ? 22.109 12.000 -26.041 1.00 46.72 122 PRO A C 1
ATOM 976 O O . PRO A 1 122 ? 21.176 11.201 -26.074 1.00 46.72 122 PRO A O 1
ATOM 979 N N . GLY A 1 123 ? 23.150 11.876 -25.211 1.00 52.38 123 GLY A N 1
ATOM 980 C CA . GLY A 1 123 ? 23.171 10.890 -24.131 1.00 52.38 123 GLY A CA 1
ATOM 981 C C . GLY A 1 123 ? 21.825 10.938 -23.430 1.00 52.38 123 GLY A C 1
ATOM 982 O O . GLY A 1 123 ? 21.529 11.969 -22.841 1.00 52.38 123 GLY A O 1
ATOM 983 N N . ARG A 1 124 ? 21.005 9.900 -23.662 1.00 51.22 124 ARG A N 1
ATOM 984 C CA . ARG A 1 124 ? 19.540 9.837 -23.531 1.00 51.22 124 ARG A CA 1
ATOM 985 C C . ARG A 1 124 ? 18.970 10.992 -22.705 1.00 51.22 124 ARG A C 1
ATOM 987 O O . ARG A 1 124 ? 18.646 10.836 -21.531 1.00 51.22 124 ARG A O 1
ATOM 994 N N . ARG A 1 125 ? 18.901 12.180 -23.313 1.00 55.19 125 ARG A N 1
ATOM 995 C CA . ARG A 1 125 ? 18.332 13.353 -22.655 1.00 55.19 125 ARG A CA 1
ATOM 996 C C . ARG A 1 125 ? 16.842 13.080 -22.685 1.00 55.19 125 ARG A C 1
ATOM 998 O O . ARG A 1 125 ? 16.304 12.891 -23.771 1.00 55.19 125 ARG A O 1
ATOM 1005 N N . LEU A 1 126 ? 16.213 12.956 -21.518 1.00 61.88 126 LEU A N 1
ATOM 1006 C CA . LEU A 1 126 ? 14.762 12.841 -21.389 1.00 61.88 126 LEU A CA 1
ATOM 1007 C C . LEU A 1 126 ? 14.139 14.010 -22.155 1.00 61.88 126 LEU A C 1
ATOM 1009 O O . LEU A 1 126 ? 14.075 15.129 -21.654 1.00 61.88 126 LEU A O 1
ATOM 1013 N N . THR A 1 127 ? 13.746 13.782 -23.404 1.00 62.97 127 THR A N 1
ATOM 1014 C CA . THR A 1 127 ? 12.990 14.763 -24.164 1.00 62.97 127 THR A CA 1
ATOM 1015 C C . THR A 1 127 ? 11.618 14.796 -23.520 1.00 62.97 127 THR A C 1
ATOM 1017 O O . THR A 1 127 ? 10.870 13.820 -23.631 1.00 62.97 127 THR A O 1
ATOM 1020 N N . LEU A 1 128 ? 11.318 15.884 -22.806 1.00 67.06 128 LEU A N 1
ATOM 1021 C CA . LEU A 1 128 ? 9.994 16.164 -22.258 1.00 67.06 128 LEU A CA 1
ATOM 1022 C C . LEU A 1 128 ? 9.027 16.346 -23.432 1.00 67.06 128 LEU A C 1
ATOM 1024 O O . LEU A 1 128 ? 8.770 17.444 -23.912 1.00 67.06 128 LEU A O 1
ATOM 1028 N N . THR A 1 129 ? 8.547 15.222 -23.947 1.00 77.31 129 THR A N 1
ATOM 1029 C CA . THR A 1 129 ? 7.500 15.156 -24.956 1.00 77.31 129 THR A CA 1
ATOM 1030 C C . THR A 1 129 ? 6.155 15.378 -24.265 1.00 77.31 129 THR A C 1
ATOM 1032 O O . THR A 1 129 ? 5.978 14.919 -23.133 1.00 77.31 129 THR A O 1
ATOM 1035 N N . PRO A 1 130 ? 5.175 16.027 -24.921 1.00 78.19 130 PRO A N 1
ATOM 1036 C CA . PRO A 1 130 ? 3.833 16.222 -24.364 1.00 78.19 130 PRO A CA 1
ATOM 1037 C C . PRO A 1 130 ? 3.204 14.926 -23.821 1.00 78.19 130 PRO A C 1
ATOM 1039 O O . PRO A 1 130 ? 2.571 14.938 -22.769 1.00 78.19 130 PRO A O 1
ATOM 1042 N N . GLY A 1 131 ? 3.471 13.783 -24.464 1.00 81.75 131 GLY A N 1
ATOM 1043 C CA . GLY A 1 131 ? 3.029 12.467 -23.992 1.00 81.75 131 GLY A CA 1
ATOM 1044 C C . GLY A 1 131 ? 3.624 12.034 -22.646 1.00 81.75 131 GLY A C 1
ATOM 1045 O O . GLY A 1 131 ? 2.950 11.348 -21.887 1.00 81.75 131 GLY A O 1
ATOM 1046 N N . MET A 1 132 ? 4.838 12.471 -22.296 1.00 84.62 132 MET A N 1
ATOM 1047 C CA . MET A 1 132 ? 5.464 12.167 -21.003 1.00 84.62 132 MET A CA 1
ATOM 1048 C C . MET A 1 132 ? 4.857 12.997 -19.866 1.00 84.62 132 MET A C 1
ATOM 1050 O O . MET A 1 132 ? 4.750 12.503 -18.747 1.00 84.62 132 MET A O 1
ATOM 1054 N N . PHE A 1 133 ? 4.394 14.219 -20.151 1.00 88.12 133 PHE A N 1
ATOM 1055 C CA . PHE A 1 133 ? 3.615 15.004 -19.190 1.00 88.12 133 PHE A CA 1
ATOM 1056 C C . PHE A 1 133 ? 2.242 14.386 -18.945 1.00 88.12 133 PHE A C 1
ATOM 1058 O O . PHE A 1 133 ? 1.827 14.280 -17.796 1.00 88.12 133 PHE A O 1
ATOM 1065 N N . VAL A 1 134 ? 1.561 13.932 -20.003 1.00 91.62 134 VAL A N 1
ATOM 1066 C CA . VAL A 1 134 ? 0.275 13.232 -19.871 1.00 91.62 134 VAL A CA 1
ATOM 1067 C C . VAL A 1 134 ? 0.459 11.923 -19.107 1.00 91.62 134 VAL A C 1
ATOM 1069 O O . VAL A 1 134 ? -0.255 11.683 -18.140 1.00 91.62 134 VAL A O 1
ATOM 1072 N N . ALA A 1 135 ? 1.457 11.110 -19.464 1.00 91.19 135 ALA A N 1
ATOM 1073 C CA . ALA A 1 135 ? 1.772 9.878 -18.744 1.00 91.19 135 ALA A CA 1
ATOM 1074 C C . ALA A 1 135 ? 2.154 10.148 -17.279 1.00 91.19 135 ALA A C 1
ATOM 1076 O O . ALA A 1 135 ? 1.704 9.433 -16.388 1.00 91.19 135 ALA A O 1
ATOM 1077 N N . GLY A 1 136 ? 2.927 11.205 -17.017 1.00 93.69 136 GLY A N 1
ATOM 1078 C CA . GLY A 1 136 ? 3.276 11.641 -15.667 1.00 93.69 136 GLY A CA 1
ATOM 1079 C C . GLY A 1 136 ? 2.058 12.093 -14.859 1.00 93.69 136 GLY A C 1
ATOM 1080 O O . GLY A 1 136 ? 1.924 11.711 -13.702 1.00 93.69 136 GLY A O 1
ATOM 1081 N N . LEU A 1 137 ? 1.135 12.840 -15.469 1.00 95.88 137 LEU A N 1
ATOM 1082 C CA . LEU A 1 137 ? -0.108 13.275 -14.830 1.00 95.88 137 LEU A CA 1
ATOM 1083 C C . LEU A 1 137 ? -1.036 12.088 -14.537 1.00 95.88 137 LEU A C 1
ATOM 1085 O O . LEU A 1 137 ? -1.608 12.008 -13.452 1.00 95.88 137 LEU A O 1
ATOM 1089 N N . VAL A 1 138 ? -1.153 11.138 -15.466 1.00 97.00 138 VAL A N 1
ATOM 1090 C CA . VAL A 1 138 ? -1.913 9.894 -15.263 1.00 97.00 138 VAL A CA 1
ATOM 1091 C C . VAL A 1 138 ? -1.291 9.059 -14.141 1.00 97.00 138 VAL A C 1
ATOM 1093 O O . VAL A 1 138 ? -2.000 8.587 -13.258 1.00 97.00 138 VAL A O 1
ATOM 1096 N N . ALA A 1 139 ? 0.035 8.925 -14.109 1.00 96.50 139 ALA A N 1
ATOM 1097 C CA . ALA A 1 139 ? 0.723 8.218 -13.033 1.00 96.50 139 ALA A CA 1
ATOM 1098 C C . ALA A 1 139 ? 0.537 8.916 -11.676 1.00 96.50 139 ALA A C 1
ATOM 1100 O O . ALA A 1 139 ? 0.273 8.251 -10.678 1.00 96.50 139 ALA A O 1
ATOM 1101 N N . LEU A 1 140 ? 0.625 10.250 -11.638 1.00 97.44 140 LEU A N 1
ATOM 1102 C CA . LEU A 1 140 ? 0.425 11.046 -10.426 1.00 97.44 140 LEU A CA 1
ATOM 1103 C C . LEU A 1 140 ? -1.012 10.933 -9.907 1.00 97.44 140 LEU A C 1
ATOM 1105 O O . LEU A 1 140 ? -1.218 10.736 -8.714 1.00 97.44 140 LEU A O 1
ATOM 1109 N N . THR A 1 141 ? -2.004 11.035 -10.793 1.00 97.56 141 THR A N 1
ATOM 1110 C CA . THR A 1 141 ? -3.423 10.889 -10.432 1.00 97.56 141 THR A CA 1
ATOM 1111 C C . THR A 1 141 ? -3.737 9.475 -9.959 1.00 97.56 141 THR A C 1
ATOM 1113 O O . THR A 1 141 ? -4.425 9.319 -8.955 1.00 97.56 141 THR A O 1
ATOM 1116 N N . PHE A 1 142 ? -3.176 8.449 -10.603 1.00 97.75 142 PHE A N 1
ATOM 1117 C CA . PHE A 1 142 ? -3.291 7.068 -10.141 1.00 97.75 142 PHE A CA 1
ATOM 1118 C C . PHE A 1 142 ? -2.652 6.872 -8.759 1.00 97.75 142 PHE A C 1
ATOM 1120 O O . PHE A 1 142 ? -3.282 6.302 -7.874 1.00 97.75 142 PHE A O 1
ATOM 1127 N N . LEU A 1 143 ? -1.445 7.401 -8.532 1.00 97.94 143 LEU A N 1
ATOM 1128 C CA . LEU A 1 143 ? -0.783 7.377 -7.221 1.00 97.94 143 LEU A CA 1
ATOM 1129 C C . LEU A 1 143 ? -1.601 8.101 -6.149 1.00 97.94 143 LEU A C 1
ATOM 1131 O O . LEU A 1 143 ? -1.747 7.581 -5.046 1.00 97.94 143 LEU A O 1
ATOM 1135 N N . ALA A 1 144 ? -2.161 9.268 -6.468 1.00 97.50 144 ALA A N 1
ATOM 1136 C CA . ALA A 1 144 ? -3.029 10.008 -5.560 1.00 97.50 144 ALA A CA 1
ATOM 1137 C C . ALA A 1 144 ? -4.308 9.225 -5.241 1.00 97.50 144 ALA A C 1
ATOM 1139 O O . ALA A 1 144 ? -4.714 9.176 -4.085 1.00 97.50 144 ALA A O 1
ATOM 1140 N N . PHE A 1 145 ? -4.912 8.568 -6.234 1.00 97.56 145 PHE A N 1
ATOM 1141 C CA . PHE A 1 145 ? -6.089 7.724 -6.046 1.00 97.56 145 PHE A CA 1
ATOM 1142 C C . PHE A 1 145 ? -5.785 6.501 -5.174 1.00 97.56 145 PHE A C 1
ATOM 1144 O O . PHE A 1 145 ? -6.501 6.247 -4.213 1.00 97.56 145 PHE A O 1
ATOM 1151 N N . VAL A 1 146 ? -4.695 5.780 -5.448 1.00 96.94 146 VAL A N 1
ATOM 1152 C CA . VAL A 1 146 ? -4.260 4.634 -4.632 1.00 96.94 146 VAL A CA 1
ATOM 1153 C C . VAL A 1 146 ? -3.900 5.076 -3.215 1.00 96.94 146 VAL A C 1
ATOM 1155 O O . VAL A 1 146 ? -4.290 4.419 -2.254 1.00 96.94 146 VAL A O 1
ATOM 1158 N N . GLY A 1 147 ? -3.204 6.204 -3.064 1.00 96.56 147 GLY A N 1
ATOM 1159 C CA . GLY A 1 147 ? -2.887 6.784 -1.760 1.00 96.56 147 GLY A CA 1
ATOM 1160 C C . GLY A 1 147 ? -4.143 7.190 -0.990 1.00 96.56 147 GLY A C 1
ATOM 1161 O O . GLY A 1 147 ? -4.269 6.868 0.189 1.00 96.56 147 GLY A O 1
ATOM 1162 N N . TYR A 1 148 ? -5.103 7.827 -1.663 1.00 95.75 148 TYR A N 1
ATOM 1163 C CA . TYR A 1 148 ? -6.406 8.165 -1.097 1.00 95.75 148 TYR A CA 1
ATOM 1164 C C . TYR A 1 148 ? -7.164 6.912 -0.653 1.00 95.75 148 TYR A C 1
ATOM 1166 O O . TYR A 1 148 ? -7.608 6.861 0.491 1.00 95.75 148 TYR A O 1
ATOM 1174 N N . LEU A 1 149 ? -7.239 5.878 -1.499 1.00 93.88 149 LEU A N 1
ATOM 1175 C CA . LEU A 1 149 ? -7.846 4.595 -1.143 1.00 93.88 149 LEU A CA 1
ATOM 1176 C C . LEU A 1 149 ? -7.133 3.930 0.038 1.00 93.88 149 LEU A C 1
ATOM 1178 O O . LEU A 1 149 ? -7.798 3.383 0.907 1.00 93.88 149 LEU A O 1
ATOM 1182 N N . GLY A 1 150 ? -5.801 3.996 0.100 1.00 91.31 150 GLY A N 1
ATOM 1183 C CA . GLY A 1 150 ? -5.018 3.466 1.214 1.00 91.31 150 GLY A CA 1
ATOM 1184 C C . GLY A 1 150 ? -5.329 4.182 2.527 1.00 91.31 150 GLY A C 1
ATOM 1185 O O . GLY A 1 150 ? -5.645 3.532 3.519 1.00 91.31 150 GLY A O 1
ATOM 1186 N N . VAL A 1 151 ? -5.317 5.518 2.529 1.00 88.25 151 VAL A N 1
ATOM 1187 C CA . VAL A 1 151 ? -5.706 6.320 3.703 1.00 88.25 151 VAL A CA 1
ATOM 1188 C C . VAL A 1 151 ? -7.156 6.051 4.089 1.00 88.25 151 VAL A C 1
ATOM 1190 O O . VAL A 1 151 ? -7.459 5.905 5.269 1.00 8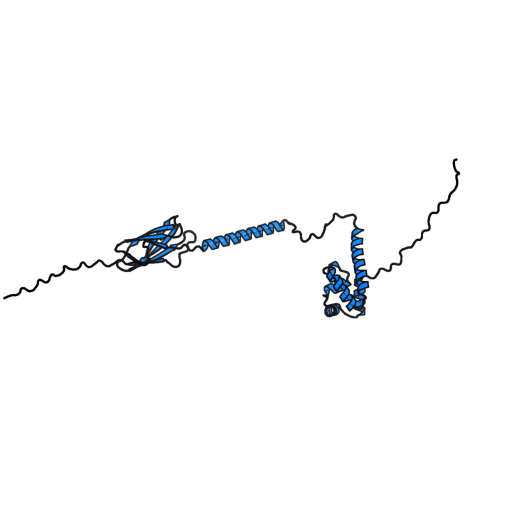8.25 151 VAL A O 1
ATOM 1193 N N . GLN A 1 152 ? -8.054 5.958 3.112 1.00 82.56 152 GLN A N 1
ATOM 1194 C CA . GLN A 1 152 ? -9.457 5.663 3.355 1.00 82.56 152 GLN A CA 1
ATOM 1195 C C . GLN A 1 152 ? -9.625 4.270 3.973 1.00 82.56 152 GLN A C 1
ATOM 1197 O O . GLN A 1 152 ? -10.327 4.141 4.970 1.00 82.56 152 GLN A O 1
ATOM 1202 N N . LEU A 1 153 ? -8.928 3.254 3.463 1.00 81.25 153 LEU A N 1
ATOM 1203 C CA . LEU A 1 153 ? -8.945 1.897 4.007 1.00 81.25 153 LEU A CA 1
ATOM 1204 C C . LEU A 1 153 ? -8.367 1.832 5.427 1.00 81.25 153 LEU A C 1
ATOM 1206 O O . LEU A 1 153 ? -8.912 1.129 6.272 1.00 81.25 153 LEU A O 1
ATOM 1210 N N . LEU A 1 154 ? -7.299 2.583 5.707 1.00 78.06 154 LEU A N 1
ATOM 1211 C CA . LEU A 1 154 ? -6.726 2.673 7.050 1.00 78.06 154 LEU A CA 1
ATOM 1212 C C . LEU A 1 154 ? -7.675 3.375 8.031 1.00 78.06 154 LEU A C 1
ATOM 1214 O O . LEU A 1 154 ? -7.829 2.899 9.148 1.00 78.06 154 LEU A O 1
ATOM 1218 N N . ARG A 1 155 ? -8.380 4.433 7.608 1.00 69.12 155 ARG A N 1
ATOM 1219 C CA . ARG A 1 155 ? -9.449 5.055 8.413 1.00 69.12 155 ARG A CA 1
ATOM 1220 C C . ARG A 1 155 ? -10.617 4.099 8.665 1.00 69.12 155 ARG A C 1
ATOM 1222 O O . ARG A 1 155 ? -11.185 4.111 9.746 1.00 69.12 155 ARG A O 1
ATOM 1229 N N . TYR A 1 156 ? -10.950 3.231 7.706 1.00 64.69 156 TYR A N 1
ATOM 1230 C CA . TYR A 1 156 ? -11.931 2.154 7.909 1.00 64.69 156 TYR A CA 1
ATOM 1231 C C . TYR A 1 156 ? -11.458 1.065 8.891 1.00 64.69 156 TYR A C 1
ATOM 1233 O O . TYR A 1 156 ? -12.279 0.270 9.350 1.00 64.69 156 TYR A O 1
ATOM 1241 N N . ALA A 1 157 ? -10.158 0.999 9.197 1.00 60.38 157 ALA A N 1
ATOM 1242 C CA . ALA A 1 157 ? -9.579 0.018 10.111 1.00 60.38 157 ALA A CA 1
ATOM 1243 C C . ALA A 1 157 ? -9.479 0.509 11.568 1.00 60.38 157 ALA A C 1
ATOM 1245 O O . ALA A 1 157 ? -9.077 -0.275 12.429 1.00 60.38 157 ALA A O 1
ATOM 1246 N N . GLU A 1 158 ? -9.850 1.758 11.873 1.00 63.34 158 GLU A N 1
ATOM 1247 C CA . GLU A 1 158 ? -9.952 2.239 13.255 1.00 63.34 158 GLU A CA 1
ATOM 1248 C C . GLU A 1 158 ? -11.146 1.554 13.938 1.00 63.34 158 GLU A C 1
ATOM 1250 O O . GLU A 1 158 ? -12.307 1.906 13.746 1.00 63.34 158 GLU A O 1
ATOM 1255 N N . VAL A 1 159 ? -10.863 0.498 14.703 1.00 65.06 159 VAL A N 1
ATOM 1256 C CA . VAL A 1 159 ? -11.858 -0.148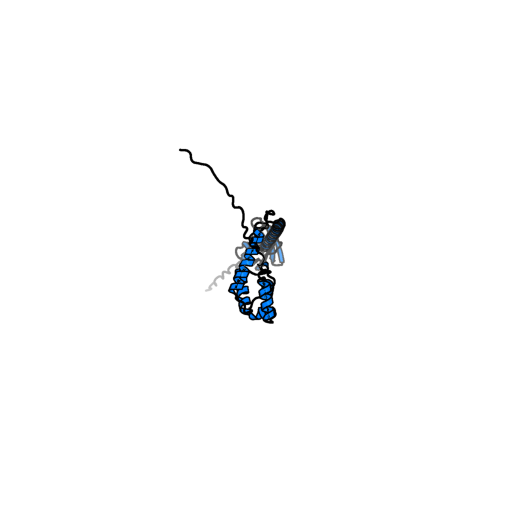 15.562 1.00 65.06 159 VAL A CA 1
ATOM 1257 C C . VAL A 1 159 ? -12.067 0.762 16.757 1.00 65.06 159 VAL A C 1
ATOM 1259 O O . VAL A 1 159 ? -11.188 0.865 17.606 1.00 65.06 159 VAL A O 1
ATOM 1262 N N . THR A 1 160 ? -13.220 1.417 16.807 1.00 68.12 160 THR A N 1
ATOM 1263 C CA . THR A 1 160 ? -13.622 2.292 17.905 1.00 68.12 160 THR A CA 1
ATOM 1264 C C . THR A 1 160 ? -13.628 1.513 19.228 1.00 68.12 160 THR A C 1
ATOM 1266 O O . THR A 1 160 ? -14.505 0.666 19.428 1.00 68.12 160 THR A O 1
ATOM 1269 N N . PRO A 1 161 ? -12.651 1.735 20.131 1.00 74.50 161 PRO A N 1
ATOM 1270 C CA . PRO A 1 161 ? -12.604 1.007 21.388 1.00 74.50 161 PRO A CA 1
ATOM 1271 C C . PRO A 1 161 ? -13.717 1.518 22.308 1.00 74.50 161 PRO A C 1
ATOM 1273 O O . PRO A 1 161 ? -14.069 2.698 22.286 1.00 74.50 161 PRO A O 1
ATOM 1276 N N . VAL A 1 162 ? -14.279 0.636 23.130 1.00 82.88 162 VAL A N 1
ATOM 1277 C CA . VAL A 1 162 ? -15.205 1.004 24.206 1.00 82.88 162 VAL A CA 1
ATOM 1278 C C . VAL A 1 162 ? -14.547 0.692 25.541 1.00 82.88 162 VAL A C 1
ATOM 1280 O O . VAL A 1 162 ? -14.000 -0.392 25.733 1.00 82.88 162 VAL A O 1
ATOM 1283 N N . SER A 1 163 ? -14.549 1.661 26.449 1.00 83.31 163 SER A N 1
ATOM 1284 C CA . SER A 1 163 ? -13.980 1.530 27.792 1.00 83.31 163 SER A CA 1
ATOM 1285 C C . SER A 1 163 ? -15.013 1.924 28.838 1.00 83.31 163 SER A C 1
ATOM 1287 O O . SER A 1 163 ? -15.841 2.794 28.583 1.00 83.31 163 SER A O 1
ATOM 1289 N N . LEU A 1 164 ? -14.952 1.299 30.015 1.00 85.56 164 LEU A N 1
ATOM 1290 C CA . LEU A 1 164 ? -15.796 1.623 31.164 1.00 85.56 164 LEU A CA 1
ATOM 1291 C C . LEU A 1 164 ? -14.976 2.415 32.188 1.00 85.56 164 LEU A C 1
ATOM 1293 O O . LEU A 1 164 ? -13.924 1.960 32.631 1.00 85.56 164 LEU A O 1
ATOM 1297 N N . THR A 1 165 ? -15.476 3.585 32.570 1.00 84.56 165 THR A N 1
ATOM 1298 C CA . THR A 1 165 ? -14.889 4.455 33.596 1.00 84.56 165 THR A CA 1
ATOM 1299 C C . THR A 1 165 ? -15.604 4.276 34.932 1.00 84.56 165 THR A C 1
ATOM 1301 O O . THR A 1 165 ? -14.963 4.301 35.9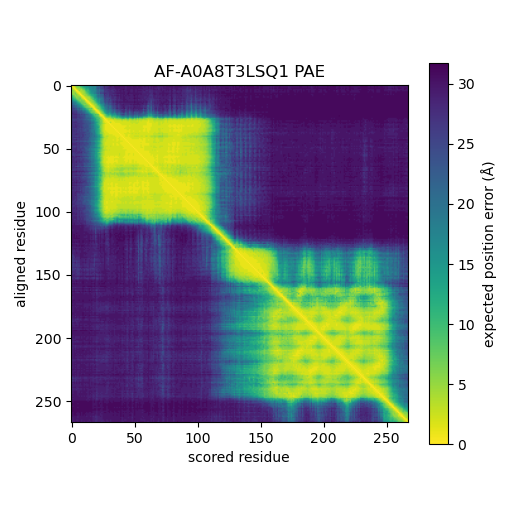86 1.00 84.56 165 THR A O 1
ATOM 1304 N N . ARG A 1 166 ? -16.933 4.087 34.911 1.00 82.62 166 ARG A N 1
ATOM 1305 C CA . ARG A 1 166 ? -17.723 3.788 36.108 1.00 82.62 166 ARG A CA 1
ATOM 1306 C C . ARG A 1 166 ? -18.732 2.665 35.867 1.00 82.62 166 ARG A C 1
ATOM 1308 O O . ARG A 1 166 ? -19.504 2.757 34.916 1.00 82.62 166 ARG A O 1
ATOM 1315 N N . PRO A 1 167 ? -18.778 1.662 36.760 1.00 81.25 167 PRO A N 1
ATOM 1316 C CA . PRO A 1 167 ? -17.852 1.443 37.879 1.00 81.25 167 PRO A CA 1
ATOM 1317 C C . PRO A 1 167 ? -16.401 1.157 37.413 1.00 81.25 167 PRO A C 1
ATOM 1319 O O . PRO A 1 167 ? -16.208 0.683 36.299 1.00 81.25 167 PRO A O 1
ATOM 1322 N N . PRO A 1 168 ? -15.368 1.455 38.229 1.00 74.12 168 PRO A N 1
ATOM 1323 C CA . PRO A 1 168 ? -13.961 1.373 37.805 1.00 74.12 168 PRO A CA 1
ATOM 1324 C C . PRO A 1 168 ? -13.468 -0.062 37.572 1.00 74.12 168 PRO A C 1
ATOM 1326 O O . PRO A 1 168 ? -12.412 -0.265 36.981 1.00 74.12 168 PRO A O 1
ATOM 1329 N N . ASN A 1 169 ? -14.218 -1.056 38.053 1.00 80.69 169 ASN A N 1
ATOM 1330 C CA . ASN A 1 169 ? -13.889 -2.465 37.925 1.00 80.69 169 ASN A CA 1
ATOM 1331 C C . ASN A 1 169 ? -14.985 -3.194 37.152 1.00 80.69 169 ASN A C 1
ATOM 1333 O O . ASN A 1 169 ? -16.176 -3.003 37.408 1.00 80.69 169 ASN A O 1
ATOM 1337 N N . VAL A 1 170 ? -14.551 -4.125 36.302 1.00 74.44 170 VAL A N 1
ATOM 1338 C CA . VAL A 1 170 ? -15.410 -5.067 35.567 1.00 74.44 170 VAL A CA 1
ATOM 1339 C C . VAL A 1 170 ? -16.299 -5.890 36.509 1.00 74.44 170 VAL A C 1
ATOM 1341 O O . VAL A 1 170 ? -17.395 -6.268 36.120 1.00 74.44 170 VAL A O 1
ATOM 1344 N N . PHE A 1 171 ? -15.862 -6.119 37.752 1.00 77.44 171 PHE A N 1
ATOM 1345 C CA . PHE A 1 171 ? -16.659 -6.726 38.819 1.00 77.44 171 PHE A CA 1
ATOM 1346 C C . PHE A 1 171 ? -16.912 -5.705 39.924 1.00 77.44 171 PHE A C 1
ATOM 1348 O O . PHE A 1 171 ? -15.962 -5.220 40.540 1.00 77.44 171 PHE A O 1
ATOM 1355 N N . SER A 1 172 ? -18.177 -5.389 40.190 1.00 79.69 172 SER A N 1
ATOM 1356 C CA . SER A 1 172 ? -18.549 -4.412 41.220 1.00 79.69 172 SER A CA 1
ATOM 1357 C C . SER A 1 172 ? -19.741 -4.882 42.042 1.00 79.69 172 SER A C 1
ATOM 1359 O O . SER A 1 172 ? -20.674 -5.460 41.494 1.00 79.69 172 SER A O 1
ATOM 1361 N N . THR A 1 173 ? -19.731 -4.616 43.349 1.00 82.19 173 THR A N 1
ATOM 1362 C CA . THR A 1 173 ? -20.886 -4.860 44.223 1.00 82.19 173 THR A CA 1
ATOM 1363 C C . THR A 1 173 ? -21.591 -3.537 44.488 1.00 82.19 173 THR A C 1
ATOM 1365 O O . THR A 1 173 ? -20.976 -2.627 45.040 1.00 82.19 173 THR A O 1
ATOM 1368 N N . ILE A 1 174 ? -22.856 -3.415 44.084 1.00 85.38 174 ILE A N 1
ATOM 1369 C CA . ILE A 1 174 ? -23.643 -2.181 44.215 1.00 85.38 174 ILE A CA 1
ATOM 1370 C C . ILE A 1 174 ? -24.986 -2.532 44.845 1.00 85.38 174 ILE A C 1
ATOM 1372 O O . ILE A 1 174 ? -25.765 -3.287 44.268 1.00 85.38 174 ILE A O 1
ATOM 1376 N N . ASP A 1 175 ? -25.264 -1.977 46.022 1.00 86.06 175 ASP A N 1
ATOM 1377 C CA . ASP A 1 175 ? -26.556 -2.128 46.694 1.00 86.06 175 ASP A CA 1
ATOM 1378 C C . ASP A 1 175 ? -27.514 -0.997 46.296 1.00 86.06 175 ASP A C 1
ATOM 1380 O O . ASP A 1 175 ? -27.783 -0.070 47.056 1.00 86.06 175 ASP A O 1
ATOM 1384 N N . ALA A 1 176 ? -27.963 -1.032 45.041 1.00 86.12 176 ALA A N 1
ATOM 1385 C CA . ALA A 1 176 ? -28.942 -0.100 44.491 1.00 86.12 176 ALA A CA 1
ATOM 1386 C C . ALA A 1 176 ? -29.807 -0.799 43.435 1.00 86.12 176 ALA A C 1
ATOM 1388 O O . ALA A 1 176 ? -29.398 -1.796 42.843 1.00 86.12 176 ALA A O 1
ATOM 1389 N N . GLU A 1 177 ? -31.014 -0.284 43.196 1.00 87.44 177 GLU A N 1
ATOM 1390 C CA . GLU A 1 177 ? -31.909 -0.785 42.137 1.00 87.44 177 GLU A CA 1
ATOM 1391 C C . GLU A 1 177 ? -31.483 -0.351 40.741 1.00 87.44 177 GLU A C 1
ATOM 1393 O O . GLU A 1 177 ? -31.779 -1.043 39.775 1.00 87.44 177 GLU A O 1
ATOM 1398 N N . ARG A 1 178 ? -30.772 0.772 40.645 1.00 89.50 178 ARG A N 1
ATOM 1399 C CA . ARG A 1 178 ? -30.231 1.315 39.406 1.00 89.50 178 ARG A CA 1
ATOM 1400 C C . ARG A 1 178 ? -28.793 1.721 39.605 1.00 89.50 178 ARG A C 1
ATOM 1402 O O . ARG A 1 178 ? -28.393 2.114 40.702 1.00 89.50 178 ARG A O 1
ATOM 1409 N N . THR A 1 179 ? -28.023 1.647 38.534 1.00 90.31 179 THR A N 1
ATOM 1410 C CA . THR A 1 179 ? -26.662 2.163 38.513 1.00 90.31 179 THR A CA 1
ATOM 1411 C C . THR A 1 179 ? -26.384 2.886 37.214 1.00 90.31 179 THR A C 1
ATOM 1413 O O . THR A 1 179 ? -27.013 2.641 36.188 1.00 90.31 179 THR A O 1
ATOM 1416 N N . VAL A 1 180 ? -25.419 3.790 37.266 1.00 92.12 180 VAL A N 1
ATOM 1417 C CA . VAL A 1 180 ? -24.965 4.532 36.101 1.00 92.12 180 VAL A CA 1
ATOM 1418 C C . VAL A 1 180 ? -23.720 3.852 35.557 1.00 92.12 180 VAL A C 1
ATOM 1420 O O . VAL A 1 180 ? -22.731 3.695 36.275 1.00 92.12 180 VAL A O 1
ATOM 1423 N N . LEU A 1 181 ? -23.771 3.494 34.279 1.00 92.06 181 LEU A N 1
ATOM 1424 C CA . LEU A 1 181 ? -22.611 3.083 33.506 1.00 92.06 181 LEU A CA 1
ATOM 1425 C C . LEU A 1 181 ? -22.054 4.307 32.781 1.00 92.06 181 LEU A C 1
ATOM 1427 O O . LEU A 1 181 ? -22.781 5.003 32.069 1.00 92.06 181 LEU A O 1
ATOM 1431 N N . GLU A 1 182 ? -20.770 4.578 32.991 1.00 92.38 182 GLU A N 1
ATOM 1432 C CA . GLU A 1 182 ? -20.038 5.659 32.329 1.00 92.38 182 GLU A CA 1
ATOM 1433 C C . GLU A 1 182 ? -18.796 5.092 31.665 1.00 92.38 182 GLU A C 1
ATOM 1435 O O . GLU A 1 182 ? -18.138 4.204 32.215 1.00 92.38 182 GLU A O 1
ATOM 1440 N N . GLY A 1 183 ? -18.426 5.651 30.523 1.00 91.50 183 GLY A N 1
ATOM 1441 C CA . GLY A 1 183 ? -17.263 5.200 29.788 1.00 91.50 183 GLY A CA 1
ATOM 1442 C C . GLY A 1 183 ? -16.880 6.132 28.656 1.00 91.50 183 GLY A C 1
ATOM 1443 O O . GLY A 1 183 ? -17.486 7.186 28.466 1.00 91.50 183 GLY A O 1
ATOM 1444 N N . THR A 1 184 ? -15.874 5.708 27.899 1.00 90.25 184 THR A N 1
ATOM 1445 C CA . THR A 1 184 ? -15.400 6.409 26.706 1.00 90.25 184 THR A CA 1
ATOM 1446 C C . THR A 1 184 ? -15.518 5.516 25.480 1.00 90.25 184 THR A C 1
ATOM 1448 O O . THR A 1 184 ? -15.411 4.286 25.559 1.00 90.25 184 THR A O 1
ATOM 1451 N N . SER A 1 185 ? -15.786 6.132 24.336 1.00 90.44 185 SER A N 1
ATOM 1452 C CA . SER A 1 185 ? -15.751 5.495 23.027 1.00 90.44 185 SER A CA 1
ATOM 1453 C C . SER A 1 185 ? -15.420 6.520 21.939 1.00 90.44 185 SER A C 1
ATOM 1455 O O . SER A 1 185 ? -15.083 7.664 22.233 1.00 90.44 185 SER A O 1
ATOM 1457 N N . GLY A 1 186 ? -15.478 6.118 20.672 1.00 87.06 186 GLY A N 1
ATOM 1458 C CA . GLY A 1 186 ? -15.303 7.034 19.546 1.00 87.06 186 GLY A CA 1
ATOM 1459 C C . GLY A 1 186 ? -16.410 8.080 19.523 1.00 87.06 186 GLY A C 1
ATOM 1460 O O . GLY A 1 186 ? -17.565 7.786 19.837 1.00 87.06 186 GLY A O 1
ATOM 1461 N N . ALA A 1 187 ? -16.051 9.307 19.152 1.00 86.31 187 ALA A N 1
ATOM 1462 C CA . ALA A 1 187 ? -16.977 10.430 19.117 1.00 86.31 187 ALA A CA 1
ATOM 1463 C C . ALA A 1 187 ? -18.218 10.103 18.268 1.00 86.31 187 ALA A C 1
ATOM 1465 O O . ALA A 1 187 ? -18.109 9.682 17.114 1.00 86.31 187 ALA A O 1
ATOM 1466 N N . GLY A 1 188 ? -19.408 10.283 18.846 1.00 86.56 188 GLY A N 1
ATOM 1467 C CA . GLY A 1 188 ? -20.678 10.005 18.171 1.00 86.56 188 GLY A CA 1
ATOM 1468 C C . GLY A 1 188 ? -21.044 8.523 18.014 1.00 86.56 188 GLY A C 1
ATOM 1469 O O . GLY A 1 188 ? -22.077 8.235 17.404 1.00 86.56 188 GLY A O 1
ATOM 1470 N N . ALA A 1 189 ? -20.247 7.582 18.536 1.00 89.94 189 ALA A N 1
ATOM 1471 C CA . ALA A 1 189 ? -20.557 6.155 18.476 1.00 89.94 189 ALA A CA 1
ATOM 1472 C C . ALA A 1 189 ? -21.863 5.821 19.216 1.00 89.94 189 ALA A C 1
ATOM 1474 O O . ALA A 1 189 ? -22.174 6.397 20.259 1.00 89.94 189 ALA A O 1
ATOM 1475 N N . THR A 1 190 ? -22.626 4.865 18.691 1.00 93.06 190 THR A N 1
ATOM 1476 C CA . THR A 1 190 ? -23.821 4.331 19.357 1.00 93.06 190 THR A CA 1
ATOM 1477 C C . THR A 1 190 ? -23.406 3.199 20.284 1.00 93.06 190 THR A C 1
ATOM 1479 O O . THR A 1 190 ? -22.885 2.184 19.830 1.00 93.06 190 THR A O 1
ATOM 1482 N N . ILE A 1 191 ? -23.620 3.377 21.580 1.00 93.88 191 ILE A N 1
ATOM 1483 C CA . ILE A 1 191 ? -23.334 2.391 22.615 1.00 93.88 191 ILE A CA 1
ATOM 1484 C C . ILE A 1 191 ? -24.589 1.559 22.838 1.00 93.88 191 ILE A C 1
ATOM 1486 O O . ILE A 1 191 ? -25.607 2.097 23.265 1.00 93.88 191 ILE A O 1
ATOM 1490 N N . THR A 1 192 ? -24.486 0.260 22.582 1.00 93.44 192 THR A N 1
ATOM 1491 C CA . THR A 1 192 ? -25.541 -0.720 22.837 1.00 93.44 192 THR A CA 1
ATOM 1492 C C . THR A 1 192 ? -25.118 -1.607 23.992 1.00 93.44 192 THR A C 1
ATOM 1494 O O . THR A 1 192 ? -24.063 -2.251 23.950 1.00 93.44 192 THR A O 1
ATOM 1497 N N . ILE A 1 193 ? -25.950 -1.641 25.027 1.00 93.81 193 ILE A N 1
ATOM 1498 C CA . ILE A 1 193 ? -25.746 -2.415 26.246 1.00 93.81 193 ILE A CA 1
ATOM 1499 C C . ILE A 1 193 ? -26.859 -3.447 26.342 1.00 93.81 193 ILE A C 1
ATOM 1501 O O . ILE A 1 193 ? -28.036 -3.104 26.432 1.00 93.81 193 ILE A O 1
ATOM 1505 N N . ARG A 1 194 ? -26.475 -4.719 26.355 1.00 94.19 194 ARG A N 1
ATOM 1506 C CA . ARG A 1 194 ? -27.370 -5.839 26.636 1.00 94.19 194 ARG A CA 1
ATOM 1507 C C . ARG A 1 194 ? -27.222 -6.236 28.100 1.00 94.19 194 ARG A C 1
ATOM 1509 O O . ARG A 1 194 ? -26.132 -6.635 28.510 1.00 94.19 194 ARG A O 1
ATOM 1516 N N . GLY A 1 195 ? -28.295 -6.094 28.867 1.00 90.38 195 GLY A N 1
ATOM 1517 C CA . GLY A 1 195 ? -28.378 -6.439 30.281 1.00 90.38 195 GLY A CA 1
ATOM 1518 C C . GLY A 1 195 ? -28.906 -7.853 30.553 1.00 90.38 195 GLY A C 1
ATOM 1519 O O . GLY A 1 195 ? -29.136 -8.642 29.626 1.00 90.38 195 GLY A O 1
ATOM 1520 N N . PRO A 1 196 ? -29.100 -8.197 31.837 1.00 85.62 196 PRO A N 1
ATOM 1521 C CA . PRO A 1 196 ? -29.678 -9.475 32.236 1.00 85.62 196 PRO A CA 1
ATOM 1522 C C . PRO A 1 196 ? -31.117 -9.606 31.716 1.00 85.62 196 PRO A C 1
ATOM 1524 O O . PRO A 1 196 ? -31.905 -8.675 31.807 1.00 85.62 196 PRO A O 1
ATOM 1527 N N . GLY A 1 197 ? -31.471 -10.772 31.167 1.00 84.06 197 GLY A N 1
ATOM 1528 C CA . GLY A 1 197 ? -32.808 -10.993 30.596 1.00 84.06 197 GLY A CA 1
ATOM 1529 C C . GLY A 1 197 ? -33.021 -10.419 29.189 1.00 84.06 197 GLY A C 1
ATOM 1530 O O . GLY A 1 197 ? -34.164 -10.349 28.754 1.00 84.06 197 GLY A O 1
ATOM 1531 N N . ASP A 1 198 ? -31.940 -10.064 28.478 1.00 83.25 198 ASP A N 1
ATOM 1532 C CA . ASP A 1 198 ? -31.957 -9.477 27.121 1.00 83.25 198 ASP A CA 1
ATOM 1533 C C . ASP A 1 198 ? -32.572 -8.065 27.059 1.00 83.25 198 ASP A C 1
ATOM 1535 O O . ASP A 1 198 ? -33.019 -7.604 26.010 1.00 83.25 198 ASP A O 1
ATOM 1539 N N . GLU A 1 199 ? -32.567 -7.351 28.189 1.00 90.19 199 GLU A N 1
ATOM 1540 C CA . GLU A 1 199 ? -32.882 -5.923 28.234 1.00 90.19 199 GLU A CA 1
ATOM 1541 C C . GLU A 1 199 ? -31.848 -5.129 27.423 1.00 90.19 199 GLU A C 1
ATOM 1543 O O . GLU A 1 199 ? -30.641 -5.363 27.529 1.00 90.19 199 GLU A O 1
ATOM 1548 N N . LEU A 1 200 ? -32.319 -4.197 26.595 1.00 92.19 200 LEU A N 1
ATOM 1549 C CA . LEU A 1 200 ? -31.482 -3.404 25.698 1.00 92.19 200 LEU A CA 1
ATOM 1550 C C . LEU A 1 200 ? -31.520 -1.935 26.098 1.00 92.19 200 LEU A C 1
ATOM 1552 O O . LEU A 1 200 ? -32.589 -1.335 26.217 1.00 92.19 200 LEU A O 1
ATOM 1556 N N . TYR A 1 201 ? -30.333 -1.360 26.239 1.00 92.44 201 TYR A N 1
ATOM 1557 C CA . TYR A 1 201 ? -30.130 0.054 26.498 1.00 92.44 201 TYR A CA 1
ATOM 1558 C C . TYR A 1 201 ? -29.236 0.634 25.405 1.00 92.44 201 TYR A C 1
ATOM 1560 O O . TYR A 1 201 ? -28.153 0.107 25.153 1.00 92.44 201 TYR A O 1
ATOM 1568 N N . ASP A 1 202 ? -29.663 1.738 24.795 1.00 93.38 202 ASP A N 1
ATOM 1569 C CA . ASP A 1 202 ? -28.902 2.434 23.759 1.00 93.38 202 ASP A CA 1
ATOM 1570 C C . ASP A 1 202 ? -28.638 3.886 24.168 1.00 93.38 202 ASP A C 1
ATOM 1572 O O . ASP A 1 202 ? -29.519 4.587 24.670 1.00 93.38 202 ASP A O 1
ATOM 1576 N N . THR A 1 203 ? -27.414 4.354 23.938 1.00 93.94 203 THR A N 1
ATOM 1577 C CA . THR A 1 203 ? -27.028 5.761 24.104 1.00 93.94 203 THR A CA 1
ATOM 1578 C C . THR A 1 203 ? -25.995 6.156 23.054 1.00 93.94 203 THR A C 1
ATOM 1580 O O . THR A 1 203 ? -25.391 5.302 22.411 1.00 93.94 203 THR A O 1
ATOM 1583 N N . ASN A 1 204 ? -25.762 7.450 22.868 1.00 93.38 204 ASN A N 1
ATOM 1584 C CA . ASN A 1 204 ? -24.728 7.948 21.967 1.00 93.38 204 ASN A CA 1
ATOM 1585 C C . ASN A 1 204 ? -23.587 8.560 22.780 1.00 93.38 204 ASN A C 1
ATOM 1587 O O . ASN A 1 204 ? -23.821 9.332 23.711 1.00 93.38 204 ASN A O 1
ATOM 1591 N N . ALA A 1 205 ? -22.352 8.246 22.394 1.00 91.31 205 ALA A N 1
ATOM 1592 C CA . ALA A 1 205 ? -21.184 8.968 22.863 1.00 91.31 205 ALA A CA 1
ATOM 1593 C C . ALA A 1 205 ? -21.230 10.413 22.353 1.00 91.31 205 ALA A C 1
ATOM 1595 O O . ALA A 1 205 ? -21.608 10.683 21.209 1.00 91.31 205 ALA A O 1
ATOM 1596 N N . LYS A 1 206 ? -20.853 11.349 23.219 1.00 91.38 206 LYS A N 1
ATOM 1597 C CA . LYS A 1 206 ? -20.740 12.776 22.905 1.00 91.38 20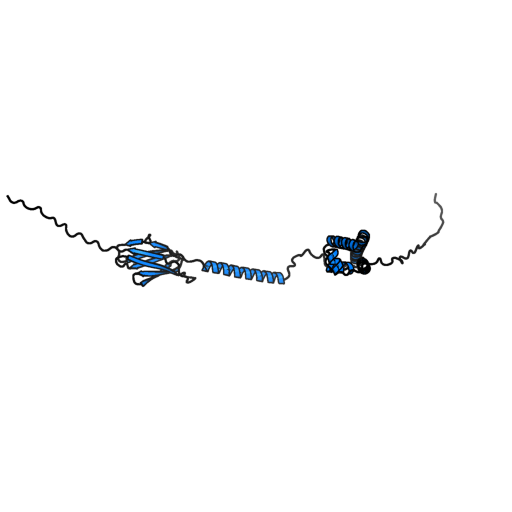6 LYS A CA 1
ATOM 1598 C C . LYS A 1 206 ? -19.572 13.041 21.942 1.00 91.38 206 LYS A C 1
ATOM 1600 O O . LYS A 1 206 ? -18.839 12.130 21.557 1.00 91.38 206 LYS A O 1
ATOM 1605 N N . GLU A 1 207 ? -19.386 14.302 21.546 1.00 85.69 207 GLU A N 1
ATOM 1606 C CA . GLU A 1 207 ? -18.253 14.718 20.699 1.00 85.69 207 GLU A CA 1
ATOM 1607 C C . GLU A 1 207 ? -16.886 14.500 21.368 1.00 85.69 207 GLU A C 1
ATOM 1609 O O . GLU A 1 207 ? -15.901 14.259 20.677 1.00 85.69 207 GLU A O 1
ATOM 1614 N N . ASP A 1 208 ? -16.830 14.544 22.702 1.00 86.25 208 ASP A N 1
ATOM 1615 C CA . ASP A 1 208 ? -15.638 14.234 23.503 1.00 86.25 208 ASP A CA 1
ATOM 1616 C C . ASP A 1 208 ? -15.405 12.719 23.686 1.00 86.25 208 ASP A C 1
ATOM 1618 O O . ASP A 1 208 ? -14.370 12.320 24.216 1.00 86.25 208 ASP A O 1
ATOM 1622 N N . GLY A 1 209 ? -16.327 11.875 23.205 1.00 87.50 209 GLY A N 1
ATOM 1623 C CA . GLY A 1 209 ? -16.275 10.418 23.333 1.00 87.50 209 GLY A CA 1
ATOM 1624 C C . GLY A 1 209 ? -16.891 9.875 24.624 1.00 87.50 209 GLY A C 1
ATOM 1625 O O . GLY A 1 209 ? -17.007 8.656 24.768 1.00 87.50 209 GLY A O 1
ATOM 1626 N N . ASP A 1 210 ? -17.335 10.738 25.539 1.00 92.31 210 ASP A N 1
ATOM 1627 C CA . ASP A 1 210 ? -17.940 10.307 26.795 1.00 92.31 210 ASP A CA 1
ATOM 1628 C C . ASP A 1 210 ? -19.379 9.832 26.574 1.00 92.31 210 ASP A C 1
ATOM 1630 O O . ASP A 1 210 ? -20.187 10.474 25.893 1.00 92.31 210 ASP A O 1
ATOM 1634 N N . TRP A 1 211 ? -19.736 8.724 27.215 1.00 94.12 211 TRP A N 1
ATOM 1635 C CA . TRP A 1 211 ? -21.100 8.207 27.235 1.00 94.12 211 TRP A CA 1
ATOM 1636 C C . TRP A 1 211 ? -21.535 7.874 28.660 1.00 94.12 211 TRP A C 1
ATOM 1638 O O . TRP A 1 211 ? -20.729 7.561 29.539 1.00 94.12 211 TRP A O 1
ATOM 1648 N N . ARG A 1 212 ? -22.845 7.974 28.893 1.00 94.25 212 ARG A N 1
ATOM 1649 C CA . ARG A 1 212 ? -23.468 7.709 30.189 1.00 94.25 212 ARG A CA 1
ATOM 1650 C C . ARG A 1 212 ? -24.879 7.179 29.993 1.00 94.25 212 ARG A C 1
ATOM 1652 O O . ARG A 1 212 ? -25.637 7.742 29.203 1.00 94.25 212 ARG A O 1
ATOM 1659 N N . ILE A 1 213 ? -25.233 6.140 30.740 1.00 94.19 213 ILE A N 1
ATOM 1660 C CA . ILE A 1 213 ? -26.593 5.600 30.780 1.00 94.19 213 ILE A CA 1
ATOM 1661 C C . ILE A 1 213 ? -26.891 4.975 32.142 1.00 94.19 213 ILE A C 1
ATOM 1663 O O . ILE A 1 213 ? -25.994 4.478 32.820 1.00 94.19 213 ILE A O 1
ATOM 1667 N N . GLU A 1 214 ? -28.147 5.052 32.563 1.00 93.31 214 GLU A N 1
ATOM 1668 C CA . GLU A 1 214 ? -28.643 4.414 33.778 1.00 93.31 214 GLU A CA 1
ATOM 1669 C C . GLU A 1 214 ? -29.276 3.069 33.415 1.00 93.31 214 GLU A C 1
ATOM 1671 O O . GLU A 1 214 ? -30.062 2.994 32.471 1.00 93.31 214 GLU A O 1
ATOM 1676 N N . VAL A 1 215 ? -28.904 2.017 34.141 1.00 92.38 215 VAL A N 1
ATOM 1677 C CA . VAL A 1 215 ? -29.376 0.643 33.934 1.00 92.38 215 VAL A CA 1
ATOM 1678 C C . VAL A 1 215 ? -29.965 0.089 35.223 1.00 92.38 215 VAL A C 1
ATOM 1680 O O . VAL A 1 215 ? -29.534 0.455 36.324 1.00 92.38 215 VAL A O 1
ATOM 1683 N N . ASP A 1 216 ? -30.936 -0.807 35.090 1.00 90.69 216 ASP A N 1
ATOM 1684 C CA . ASP A 1 216 ? -31.570 -1.470 36.223 1.00 90.69 216 ASP A CA 1
ATOM 1685 C C . ASP A 1 216 ? -30.728 -2.670 36.695 1.00 90.69 216 ASP A C 1
ATOM 1687 O O . ASP A 1 216 ? -30.030 -3.331 35.924 1.00 90.69 216 ASP A O 1
ATOM 1691 N N . LEU A 1 217 ? -30.761 -2.937 38.002 1.00 89.62 217 LEU A N 1
ATOM 1692 C CA . LEU A 1 217 ? -30.046 -4.033 38.649 1.00 89.62 217 LEU A CA 1
ATOM 1693 C C . LEU A 1 217 ? -31.027 -4.994 39.324 1.00 89.62 217 LEU A C 1
ATOM 1695 O O . LEU A 1 217 ? -31.641 -4.699 40.362 1.00 89.62 217 LEU A O 1
ATOM 1699 N N . ALA A 1 218 ? -31.094 -6.210 38.788 1.00 88.25 218 ALA A N 1
ATOM 1700 C CA . ALA A 1 218 ? -31.712 -7.336 39.461 1.00 88.25 218 ALA A CA 1
ATOM 1701 C C . ALA A 1 218 ? -30.887 -7.750 40.692 1.00 88.25 218 ALA A C 1
ATOM 1703 O O . ALA A 1 218 ? -29.701 -7.439 40.832 1.00 88.25 218 ALA A O 1
ATOM 1704 N N . ARG A 1 219 ? -31.521 -8.462 41.627 1.00 86.44 219 ARG A N 1
ATOM 1705 C CA . ARG A 1 219 ? -30.815 -9.013 42.794 1.00 86.44 219 ARG A CA 1
ATOM 1706 C C . ARG A 1 219 ? -29.828 -10.096 42.356 1.00 86.44 219 ARG A C 1
ATOM 1708 O O . ARG A 1 219 ? -30.165 -10.941 41.532 1.00 86.44 219 ARG A O 1
ATOM 1715 N N . GLY A 1 220 ? -28.648 -10.117 42.971 1.00 86.81 220 GLY A N 1
ATOM 1716 C CA . GLY A 1 220 ? -27.575 -11.039 42.614 1.00 86.81 220 GLY A CA 1
ATOM 1717 C C . GLY A 1 220 ? -26.745 -10.542 41.430 1.00 86.81 220 GLY A C 1
ATOM 1718 O O . GLY A 1 220 ? -26.478 -9.348 41.305 1.00 86.81 220 GLY A O 1
ATOM 1719 N N . ARG A 1 221 ? -26.289 -11.471 40.588 1.00 90.88 221 ARG A N 1
ATOM 1720 C CA . ARG A 1 221 ? -25.348 -11.209 39.492 1.00 90.88 221 ARG A CA 1
ATOM 1721 C C . ARG A 1 221 ? -26.059 -10.623 38.267 1.00 90.88 221 ARG A C 1
ATOM 1723 O O . ARG A 1 221 ? -26.919 -11.281 37.693 1.00 90.88 221 ARG A O 1
ATOM 1730 N N . ASN A 1 222 ? -25.628 -9.444 37.830 1.00 91.19 222 ASN A N 1
ATOM 1731 C CA . ASN A 1 222 ? -26.060 -8.791 36.595 1.00 91.19 222 ASN A CA 1
ATOM 1732 C C . ASN A 1 222 ? -24.881 -8.759 35.625 1.00 91.19 222 ASN A C 1
ATOM 1734 O O . ASN A 1 222 ? -23.884 -8.098 35.907 1.00 91.19 222 ASN A O 1
ATOM 1738 N N . ASP A 1 223 ? -24.984 -9.468 34.506 1.00 92.19 223 ASP A N 1
ATOM 1739 C CA . ASP A 1 223 ? -23.976 -9.435 33.449 1.00 92.19 223 ASP A CA 1
ATOM 1740 C C . ASP A 1 223 ? -24.452 -8.504 32.330 1.00 92.19 223 ASP A C 1
ATOM 1742 O O . ASP A 1 223 ? -25.555 -8.658 31.809 1.00 92.19 223 ASP A O 1
ATOM 1746 N N . PHE A 1 224 ? -23.604 -7.552 31.961 1.00 92.69 224 PHE A N 1
ATOM 1747 C CA . PHE A 1 224 ? -23.817 -6.594 30.888 1.00 92.69 224 PHE A CA 1
ATOM 1748 C C . PHE A 1 224 ? -22.801 -6.833 29.774 1.00 92.69 224 PHE A C 1
ATOM 1750 O O . PHE A 1 224 ? -21.607 -7.006 30.029 1.00 92.69 224 PHE A O 1
ATOM 1757 N N . SER A 1 225 ? -23.271 -6.812 28.530 1.00 92.06 225 SER A N 1
ATOM 1758 C CA . SER A 1 225 ? -22.437 -6.833 27.330 1.00 92.06 225 SER A CA 1
ATOM 1759 C C . SER A 1 225 ? -22.573 -5.500 26.610 1.00 92.06 225 SER A C 1
ATOM 1761 O O . SER A 1 225 ? -23.662 -5.132 26.176 1.00 92.06 225 SER A O 1
ATOM 1763 N N . ILE A 1 226 ? -21.469 -4.769 26.518 1.00 93.25 226 ILE A N 1
ATOM 1764 C CA . ILE A 1 226 ? -21.409 -3.415 25.980 1.00 93.25 226 ILE A CA 1
ATOM 1765 C C . ILE A 1 226 ? -20.672 -3.459 24.647 1.00 93.25 226 ILE A C 1
ATOM 1767 O O . ILE A 1 226 ? -19.566 -3.992 24.542 1.00 93.25 226 ILE A O 1
ATOM 1771 N N . THR A 1 227 ? -21.277 -2.862 23.629 1.00 91.69 227 THR A N 1
ATOM 1772 C CA . THR A 1 227 ? -20.673 -2.692 22.308 1.00 91.69 227 THR A CA 1
ATOM 1773 C C . THR A 1 227 ? -20.807 -1.249 21.857 1.00 91.69 227 THR A C 1
ATOM 1775 O O . THR A 1 227 ? -21.799 -0.592 22.161 1.00 91.69 227 THR A O 1
ATOM 1778 N N . ALA A 1 228 ? -19.812 -0.753 21.132 1.00 91.75 228 ALA A N 1
ATOM 1779 C CA . ALA A 1 228 ? -19.865 0.540 20.472 1.00 91.75 228 ALA A CA 1
ATOM 1780 C C . ALA A 1 228 ? -19.947 0.339 18.960 1.00 91.75 228 ALA A C 1
ATOM 1782 O O . ALA A 1 228 ? -19.142 -0.380 18.374 1.00 91.75 228 ALA A O 1
ATOM 1783 N N . THR A 1 229 ? -20.917 0.986 18.328 1.00 90.19 229 THR A N 1
ATOM 1784 C CA . THR A 1 229 ? -21.070 1.031 16.878 1.00 90.19 229 THR A CA 1
ATOM 1785 C C . THR A 1 229 ? -20.585 2.377 16.376 1.00 90.19 229 THR A C 1
ATOM 1787 O O . THR A 1 229 ? -21.138 3.420 16.725 1.00 90.19 229 THR A O 1
ATOM 1790 N N . ASP A 1 230 ? -19.556 2.357 15.541 1.00 87.88 230 ASP A N 1
ATOM 1791 C CA . ASP A 1 230 ? -18.966 3.566 14.990 1.00 87.88 230 ASP A CA 1
ATOM 1792 C C . ASP A 1 230 ? -19.956 4.340 14.098 1.00 87.88 230 ASP A C 1
ATOM 1794 O O . ASP A 1 230 ? -20.662 3.766 13.259 1.00 87.88 230 ASP A O 1
ATOM 1798 N N . ALA A 1 231 ? -20.002 5.665 14.258 1.00 82.25 231 ALA A N 1
ATOM 1799 C CA . ALA A 1 231 ? -20.970 6.512 13.565 1.00 82.25 231 ALA A CA 1
ATOM 1800 C C . ALA A 1 231 ? -20.777 6.517 12.040 1.00 82.25 231 ALA A C 1
ATOM 1802 O O . ALA A 1 231 ? -21.773 6.527 11.301 1.00 82.25 231 ALA A O 1
ATOM 1803 N N . ALA A 1 232 ? -19.519 6.491 11.585 1.00 79.25 232 ALA A N 1
ATOM 1804 C CA . ALA A 1 232 ? -19.127 6.655 10.189 1.00 79.25 232 ALA A CA 1
ATOM 1805 C C . ALA A 1 232 ? -19.063 5.319 9.441 1.00 79.25 232 ALA A C 1
ATOM 1807 O O . ALA A 1 232 ? -19.568 5.198 8.325 1.00 79.25 232 ALA A O 1
ATOM 1808 N N . THR A 1 233 ? -18.456 4.307 10.056 1.00 78.44 233 THR A N 1
ATOM 1809 C CA . THR A 1 233 ? -18.204 3.003 9.432 1.00 78.44 233 THR A CA 1
ATOM 1810 C C . THR A 1 233 ? -19.307 1.983 9.706 1.00 78.44 233 THR A C 1
ATOM 1812 O O . THR A 1 233 ? -19.350 0.954 9.034 1.00 78.44 233 THR A O 1
ATOM 1815 N N . LYS A 1 234 ? -20.201 2.251 10.675 1.00 83.94 234 LYS A N 1
ATOM 1816 C CA . LYS A 1 234 ? -21.221 1.307 11.180 1.00 83.94 234 LYS A CA 1
ATOM 1817 C C . LYS A 1 234 ? -20.641 -0.007 11.708 1.00 83.94 234 LYS A C 1
ATOM 1819 O O . LYS A 1 234 ? -21.367 -0.984 11.877 1.00 83.94 234 LYS A O 1
ATOM 1824 N N . ARG A 1 235 ? -19.333 -0.044 11.965 1.00 81.88 235 ARG A N 1
ATOM 1825 C CA . ARG A 1 235 ? -18.652 -1.216 12.497 1.00 81.88 235 ARG A CA 1
ATOM 1826 C C . ARG A 1 235 ? -18.890 -1.301 14.002 1.00 81.88 235 ARG A C 1
ATOM 1828 O O . ARG A 1 235 ? -18.792 -0.298 14.701 1.00 81.88 235 ARG A O 1
ATOM 1835 N N . VAL A 1 236 ? -19.182 -2.504 14.480 1.00 86.38 236 VAL A N 1
ATOM 1836 C CA . VAL A 1 236 ? -19.359 -2.798 15.906 1.00 86.38 236 VAL A CA 1
ATOM 1837 C C . VAL A 1 236 ? -18.006 -3.159 16.526 1.00 86.38 236 VAL A C 1
ATOM 1839 O O . VAL A 1 236 ? -17.190 -3.831 15.889 1.00 86.38 236 VAL A O 1
ATOM 1842 N N . SER A 1 237 ? -17.766 -2.710 17.757 1.00 83.75 237 SER A N 1
ATOM 1843 C CA . SER A 1 237 ? -16.599 -3.072 18.560 1.00 83.75 237 SER A CA 1
ATOM 1844 C C . SER A 1 237 ? -16.565 -4.580 18.827 1.00 83.75 237 SER A C 1
ATOM 1846 O O . SER A 1 237 ? -17.557 -5.149 19.285 1.00 83.75 237 SER A O 1
ATOM 1848 N N . ASP A 1 238 ? -15.413 -5.203 18.599 1.00 82.50 238 ASP A N 1
ATOM 1849 C CA . ASP A 1 238 ? -15.162 -6.627 18.839 1.00 82.50 238 ASP A CA 1
ATOM 1850 C C . ASP A 1 238 ? -13.765 -6.774 19.479 1.00 82.50 238 ASP A C 1
ATOM 1852 O O . ASP A 1 238 ? -12.799 -6.267 18.894 1.00 82.50 238 ASP A O 1
ATOM 1856 N N . PRO A 1 239 ? -13.619 -7.397 20.669 1.00 84.12 239 PRO A N 1
ATOM 1857 C CA . PRO A 1 239 ? -14.654 -8.064 21.472 1.00 84.12 239 PRO A CA 1
ATOM 1858 C C . PRO A 1 239 ? -15.602 -7.098 22.206 1.00 84.12 239 PRO A C 1
ATOM 1860 O O . PRO A 1 239 ? -15.234 -5.947 22.454 1.00 84.12 239 PRO A O 1
ATOM 1863 N N . PRO A 1 240 ? -16.814 -7.549 22.596 1.00 86.75 240 PRO A N 1
ATOM 1864 C CA . PRO A 1 240 ? -17.692 -6.771 23.462 1.00 86.75 240 PRO A CA 1
ATOM 1865 C C . PRO A 1 240 ? -17.068 -6.598 24.850 1.00 86.75 240 PRO A C 1
ATOM 1867 O O . PRO A 1 240 ? -16.439 -7.512 25.390 1.00 86.75 240 PRO A O 1
ATOM 1870 N N . LEU A 1 241 ? -17.299 -5.441 25.465 1.00 88.50 241 LEU A N 1
ATOM 1871 C CA . LEU A 1 241 ? -16.899 -5.188 26.841 1.00 88.50 241 LEU A CA 1
ATOM 1872 C C . LEU A 1 241 ? -17.913 -5.831 27.788 1.00 88.50 241 LEU A C 1
ATOM 1874 O O . LEU A 1 241 ? -19.083 -5.459 27.819 1.00 88.50 241 LEU A O 1
ATOM 1878 N N . LEU A 1 242 ? -17.459 -6.818 28.553 1.00 90.44 242 LEU A N 1
ATOM 1879 C CA . LEU A 1 242 ? -18.283 -7.524 29.529 1.00 90.44 242 LEU A CA 1
ATOM 1880 C C . LEU A 1 242 ? -18.113 -6.880 30.902 1.00 90.44 242 LEU A C 1
ATOM 1882 O O . LEU A 1 242 ? -16.985 -6.623 31.315 1.00 90.44 242 LEU A O 1
ATOM 1886 N N . VAL A 1 243 ? -19.219 -6.636 31.603 1.00 90.06 243 VAL A N 1
ATOM 1887 C CA . VAL A 1 243 ? -19.249 -6.027 32.940 1.00 90.06 243 VAL A CA 1
ATOM 1888 C C . VAL A 1 243 ? -20.199 -6.823 33.822 1.00 90.06 243 VAL A C 1
ATOM 1890 O O . VAL A 1 243 ? -21.331 -7.077 33.434 1.00 90.06 243 VAL A O 1
ATOM 1893 N N . THR A 1 244 ? -19.768 -7.192 35.021 1.00 90.94 244 THR A N 1
ATOM 1894 C CA . THR A 1 244 ? -20.577 -7.931 35.991 1.00 90.94 244 THR A CA 1
ATOM 1895 C C . THR A 1 244 ? -20.795 -7.089 37.247 1.00 90.94 244 THR A C 1
ATOM 1897 O O . THR A 1 244 ? -19.853 -6.721 37.950 1.00 90.94 244 THR A O 1
ATOM 1900 N N . ILE A 1 245 ? -22.055 -6.821 37.581 1.00 90.38 245 ILE A N 1
ATOM 1901 C CA . ILE A 1 245 ? -22.448 -6.057 38.768 1.00 90.38 245 ILE A CA 1
ATOM 1902 C C . ILE A 1 245 ? -23.277 -6.949 39.688 1.00 90.38 245 ILE A C 1
ATOM 1904 O O . ILE A 1 245 ? -24.342 -7.437 39.316 1.00 90.38 245 ILE A O 1
ATOM 1908 N N . ASN A 1 246 ? -22.793 -7.176 40.905 1.00 90.62 246 ASN A N 1
ATOM 1909 C CA . ASN A 1 246 ? -23.491 -7.963 41.908 1.00 90.62 246 ASN A CA 1
ATOM 1910 C C . ASN A 1 246 ? -24.278 -7.052 42.858 1.00 90.62 246 ASN A C 1
ATOM 1912 O O . ASN A 1 246 ? -23.697 -6.217 43.548 1.00 90.62 246 ASN A O 1
ATOM 1916 N N . ARG A 1 247 ? -25.592 -7.236 42.943 1.00 90.56 247 ARG A N 1
ATOM 1917 C CA . ARG A 1 247 ? -26.433 -6.576 43.943 1.00 90.56 247 ARG A CA 1
ATOM 1918 C C . ARG A 1 247 ? -26.637 -7.517 45.136 1.00 90.56 247 ARG A C 1
ATOM 1920 O O . ARG A 1 247 ? -27.221 -8.588 44.943 1.00 90.56 247 ARG A O 1
ATOM 1927 N N . PRO A 1 248 ? -26.158 -7.175 46.348 1.00 84.56 248 PRO A N 1
ATOM 1928 C CA . PRO A 1 248 ? -26.251 -8.060 47.504 1.00 84.56 248 PRO A CA 1
ATOM 1929 C C . PRO A 1 248 ? -27.710 -8.315 47.914 1.00 84.56 248 PRO A C 1
ATOM 1931 O O . PRO A 1 248 ? -28.617 -7.533 47.628 1.00 84.56 248 PRO A O 1
ATOM 1934 N N . LEU A 1 249 ? -27.947 -9.452 48.574 1.00 80.06 249 LEU A N 1
ATOM 1935 C CA . LEU A 1 249 ? -29.224 -9.718 49.237 1.00 80.06 249 LEU A CA 1
ATOM 1936 C C . LEU A 1 249 ? -29.333 -8.812 50.477 1.00 80.06 249 LEU A C 1
ATOM 1938 O O . LEU A 1 249 ? -28.311 -8.589 51.124 1.00 80.06 249 LEU A O 1
ATOM 1942 N N . PRO A 1 250 ? -30.536 -8.317 50.829 1.00 77.19 250 PRO A N 1
ATOM 1943 C CA . PRO A 1 250 ? -30.710 -7.487 52.016 1.00 77.19 250 PRO A CA 1
ATOM 1944 C C . PRO A 1 250 ? -30.206 -8.234 53.250 1.00 77.19 250 PRO A C 1
ATOM 1946 O O . PRO A 1 250 ? -30.511 -9.420 53.424 1.00 77.19 250 PRO A O 1
ATOM 1949 N N . GLU A 1 251 ? -29.438 -7.542 54.093 1.00 69.62 251 GLU A N 1
ATOM 1950 C CA . GLU A 1 251 ? -28.997 -8.087 55.372 1.00 69.62 251 GLU A CA 1
ATOM 1951 C C . GLU A 1 251 ? -30.226 -8.541 56.162 1.00 69.62 251 GLU A C 1
ATOM 1953 O O . GLU A 1 251 ? -31.138 -7.762 56.448 1.00 69.62 251 GLU A O 1
ATOM 1958 N N . GLN A 1 252 ? -30.273 -9.831 56.496 1.00 60.16 252 GLN A N 1
ATOM 1959 C CA . GLN A 1 252 ? -31.247 -10.319 57.458 1.00 60.16 252 GLN A CA 1
ATOM 1960 C C . GLN A 1 252 ? -30.892 -9.662 58.789 1.00 60.16 252 GLN A C 1
ATOM 1962 O O . GLN A 1 252 ? -29.834 -9.948 59.349 1.00 60.16 252 GLN A O 1
ATOM 1967 N N . THR A 1 253 ? -31.740 -8.751 59.274 1.00 64.94 253 THR A N 1
ATOM 1968 C CA . THR A 1 253 ? -31.567 -8.153 60.599 1.00 64.94 253 THR A CA 1
ATOM 1969 C C . THR A 1 253 ? -31.387 -9.291 61.604 1.00 64.94 253 THR A C 1
ATOM 1971 O O . THR A 1 253 ? -32.251 -10.174 61.649 1.00 64.94 253 THR A O 1
ATOM 1974 N N . PRO A 1 254 ? -30.294 -9.320 62.391 1.00 64.44 254 PRO A N 1
ATOM 1975 C CA . PRO A 1 254 ? -30.154 -10.306 63.447 1.00 64.44 254 PRO A CA 1
ATOM 1976 C C . PRO A 1 254 ? -31.399 -10.223 64.328 1.00 64.44 254 PRO A C 1
ATOM 1978 O O . PRO A 1 254 ? -31.723 -9.152 64.848 1.00 64.44 254 PRO A O 1
ATOM 1981 N N . GLY A 1 255 ? -32.136 -11.331 64.447 1.00 65.75 255 GLY A N 1
ATOM 1982 C CA . GLY A 1 255 ? -33.246 -11.411 65.394 1.00 65.75 255 GLY A CA 1
ATOM 1983 C C . GLY A 1 255 ? -32.751 -11.010 66.789 1.00 65.75 255 GLY A C 1
ATOM 1984 O O . GLY A 1 255 ? -31.570 -11.220 67.083 1.00 65.75 255 GLY A O 1
ATOM 1985 N N . PRO A 1 256 ? -33.603 -10.407 67.640 1.00 68.38 256 PRO A N 1
ATOM 1986 C CA . PRO A 1 256 ? -33.176 -9.928 68.947 1.00 68.38 256 PRO A CA 1
ATOM 1987 C C . PRO A 1 256 ? -32.453 -11.053 69.685 1.00 68.38 256 PRO A C 1
ATOM 1989 O O . PRO A 1 256 ? -32.995 -12.154 69.814 1.00 68.38 256 PRO A O 1
ATOM 1992 N N . SER A 1 257 ? -31.223 -10.780 70.131 1.00 59.06 257 SER A N 1
ATOM 1993 C CA . SER A 1 257 ? -30.448 -11.692 70.966 1.00 59.06 257 SER A CA 1
ATOM 1994 C C . SER A 1 257 ? -31.347 -12.168 72.099 1.00 59.06 257 SER A C 1
ATOM 1996 O O . SER A 1 257 ? -31.747 -11.373 72.950 1.00 59.06 257 SER A O 1
ATOM 1998 N N . GLN A 1 258 ? -31.716 -13.449 72.088 1.00 61.25 258 GLN A N 1
ATOM 1999 C CA . GLN A 1 258 ? -32.446 -14.035 73.199 1.00 61.25 258 GLN A CA 1
ATOM 2000 C C . GLN A 1 258 ? -31.491 -14.050 74.392 1.00 61.25 258 GLN A C 1
ATOM 2002 O O . GLN A 1 258 ? -30.638 -14.927 74.513 1.00 61.25 258 GLN A O 1
ATOM 2007 N N . THR A 1 259 ? -31.599 -13.036 75.249 1.00 67.62 259 THR A N 1
ATOM 2008 C CA . THR A 1 259 ? -30.977 -13.028 76.570 1.00 67.62 259 THR A CA 1
ATOM 2009 C C . THR A 1 259 ? -31.637 -14.141 77.371 1.00 67.62 259 THR A C 1
ATOM 2011 O O . THR A 1 259 ? -32.703 -13.960 77.955 1.00 67.62 259 THR A O 1
ATOM 2014 N N . VAL A 1 260 ? -31.030 -15.325 77.348 1.00 67.44 260 VAL A N 1
ATOM 2015 C CA . VAL A 1 260 ? -31.410 -16.431 78.222 1.00 67.44 260 VAL A CA 1
ATOM 2016 C C . VAL A 1 260 ? -31.095 -15.984 79.647 1.00 67.44 260 VAL A C 1
ATOM 2018 O O . VAL A 1 260 ? -29.931 -15.850 80.022 1.00 67.44 260 VAL A O 1
ATOM 2021 N N . ALA A 1 261 ? -32.138 -15.681 80.422 1.00 69.44 261 ALA A N 1
ATOM 2022 C CA . ALA A 1 261 ? -32.001 -15.368 81.837 1.00 69.44 261 ALA A CA 1
ATOM 2023 C C . ALA A 1 261 ? -31.354 -16.566 82.561 1.00 69.44 261 ALA A C 1
ATOM 2025 O O . ALA A 1 261 ? -31.739 -17.710 82.295 1.00 69.44 261 ALA A O 1
ATOM 2026 N N . PRO A 1 262 ? -30.373 -16.345 83.454 1.00 73.31 262 PRO A N 1
ATOM 2027 C CA . PRO A 1 262 ? -29.762 -17.435 84.201 1.00 73.31 262 PRO A CA 1
ATOM 2028 C C . PRO A 1 262 ? -30.812 -18.123 85.091 1.00 73.31 262 PRO A C 1
ATOM 2030 O O . PRO A 1 262 ? -31.726 -17.454 85.586 1.00 73.31 262 PRO A O 1
ATOM 2033 N N . PRO A 1 263 ? -30.707 -19.447 85.307 1.00 70.00 263 PRO A N 1
ATOM 2034 C CA . PRO A 1 263 ? -31.661 -20.170 86.132 1.00 70.00 263 PRO A CA 1
ATOM 2035 C C . PRO A 1 263 ? -31.623 -19.642 87.569 1.00 70.00 263 PRO A C 1
ATOM 2037 O O . PRO A 1 263 ? -30.563 -19.530 88.186 1.00 70.00 263 PRO A O 1
ATOM 2040 N N . VAL A 1 264 ? -32.804 -19.320 88.093 1.00 69.19 264 VAL A N 1
ATOM 2041 C CA . VAL A 1 264 ? -33.011 -18.964 89.497 1.00 69.19 264 VAL A CA 1
ATOM 2042 C C . VAL A 1 264 ? -32.676 -20.191 90.343 1.00 69.19 264 VAL A C 1
ATOM 2044 O O . VAL A 1 264 ? -33.363 -21.209 90.260 1.00 69.19 264 VAL A O 1
ATOM 2047 N N . ALA A 1 265 ? -31.612 -20.110 91.141 1.00 63.53 265 ALA A N 1
ATOM 2048 C CA . ALA A 1 265 ? -31.310 -21.121 92.144 1.00 63.53 265 ALA A CA 1
ATOM 2049 C C . ALA A 1 265 ? -32.358 -21.033 93.265 1.00 63.53 265 ALA A C 1
ATOM 2051 O O . ALA A 1 265 ? -32.482 -20.006 93.934 1.00 63.53 265 ALA A O 1
ATOM 2052 N N . LEU A 1 266 ? -33.139 -22.099 93.428 1.00 60.84 266 LEU A N 1
ATOM 2053 C CA . LEU A 1 266 ? -34.045 -22.300 94.551 1.00 60.84 266 LEU A CA 1
ATOM 2054 C C . LEU A 1 266 ? -33.318 -23.119 95.626 1.00 60.84 266 LEU A C 1
ATOM 2056 O O . LEU A 1 266 ? -32.956 -24.263 95.361 1.00 60.84 266 LEU A O 1
ATOM 2060 N N . VAL A 1 267 ? -33.245 -22.515 96.821 1.00 57.00 267 VAL A N 1
ATOM 2061 C CA . VAL A 1 267 ? -32.896 -23.071 98.150 1.00 57.00 267 VAL A CA 1
ATOM 2062 C C . VAL A 1 267 ? -31.410 -23.260 98.449 1.00 57.00 267 VAL A C 1
ATOM 2064 O O . VAL A 1 267 ? -30.742 -24.081 97.789 1.00 57.00 267 VAL A O 1
#

pLDDT: mean 80.84, std 17.02, range [39.81, 97.94]

Sequence (267 aa):
MTARHQLRIGNRRLGRDRSPIDATPATPVGETLQLARDRKGVDLFRAERDTKIRLRYLSALEDSAYEDLPSPVYTKGFLRNYAIYLGLDPDDLLERWRDEMESVRSSERIAVAPPPMPIAAPGRRLTLTPGMFVAGLVALTFLAFVGYLGVQLLRYAEVTPVSLTRPPNVFSTIDAERTVLEGTSGAGATITIRGPGDELYDTNAKEDGDWRIEVDLARGRNDFSITATDAATKRVSDPPLLVTINRPLPEQTPGPSQTVAPPVALV

Radius of gyration: 53.06 Å; Cα contacts (8 Å, |Δi|>4): 313; chains: 1; bounding box: 109×80×168 Å